Protein AF-G5J1I5-F1 (afdb_monomer)

pLDDT: mean 87.78, std 16.77, range [34.62, 98.75]

Radius of gyration: 28.79 Å; Cα contacts (8 Å, |Δi|>4): 171; chains: 1; bounding box: 69×33×107 Å

Sequence (209 aa):
MHLLSVNIDFSYDPIYALGVVTSFQRFMQGYSPESDKPSIFNALCQAVDGSSEKYHQEAEAILNEAKGLSIVDFKDKLTHVTDNQVGEGVLWGTFGAIAANPKFKYSRLLAIGLYTLLMEIDSDLLKDEEKRTETIKEVSEALKFSPEKLRKDLDLYRSNLDKMQQLLTV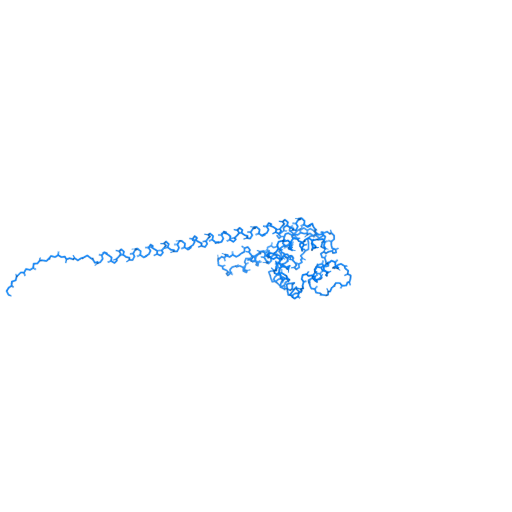IEDSLEADRKKRASTEGKTSAEVVEQTETPETQQSENNV

Foldseek 3Di:
DQVQLPDPQHDDALLLLLLLVVLLVLLCVPPPPPVCSLVVQQVVQVVSPHGSVVSVVSNVQLLVVLAPDALVVVLVLLLCLCPPPRDDGRNSVRSNVQQPRPSHDDDLSSLSSVVVSSCSNPVCLVVDVVVVLVSLQSNCVSSVHDSVVSVVSVVVSVVVSVVSVVVSVVVVVVVVVVVVVVVVVVVVVVVVVVVVVDDDDDDDDDDDD

Structure (mmCIF, N/CA/C/O backbone):
data_AF-G5J1I5-F1
#
_entry.id   AF-G5J1I5-F1
#
loop_
_atom_site.group_PDB
_atom_site.id
_atom_site.type_symbol
_atom_site.label_atom_id
_atom_site.label_alt_id
_atom_site.label_comp_id
_atom_site.label_asym_id
_atom_site.label_entity_id
_atom_site.label_seq_id
_atom_site.pdbx_PDB_ins_code
_atom_site.Cartn_x
_atom_site.Cartn_y
_atom_site.Cartn_z
_atom_site.occupancy
_atom_site.B_iso_or_equiv
_atom_site.auth_seq_id
_atom_site.auth_comp_id
_atom_site.auth_asym_id
_atom_site.auth_atom_id
_atom_site.pdbx_PDB_model_num
ATOM 1 N N . MET A 1 1 ? -10.918 -2.426 -5.818 1.00 93.69 1 MET A N 1
ATOM 2 C CA . MET A 1 1 ? -10.465 -3.795 -6.142 1.00 93.69 1 MET A CA 1
ATOM 3 C C . MET A 1 1 ? -11.153 -4.309 -7.404 1.00 93.69 1 MET A C 1
ATOM 5 O O . MET A 1 1 ? -10.452 -4.490 -8.383 1.00 93.69 1 MET A O 1
ATOM 9 N N . HIS A 1 2 ? -12.488 -4.396 -7.459 1.00 95.75 2 HIS A N 1
ATOM 10 C CA . HIS A 1 2 ? -13.223 -4.916 -8.631 1.00 95.75 2 HIS A CA 1
ATOM 11 C C . HIS A 1 2 ? -12.846 -4.289 -9.995 1.00 95.75 2 HIS A C 1
ATOM 13 O O . HIS A 1 2 ? -12.485 -4.994 -10.924 1.00 95.75 2 HIS A O 1
ATOM 19 N N . LEU A 1 3 ? -12.838 -2.954 -10.123 1.00 96.50 3 LEU A N 1
ATOM 20 C CA . LEU A 1 3 ? -12.472 -2.303 -11.398 1.00 96.50 3 LEU A CA 1
ATOM 21 C C . LEU A 1 3 ? -11.015 -2.549 -11.835 1.00 96.50 3 LEU A C 1
ATOM 23 O O . LEU A 1 3 ? -10.679 -2.315 -12.993 1.00 96.50 3 LEU A O 1
ATOM 27 N N . LEU A 1 4 ? -10.147 -2.970 -10.909 1.00 95.56 4 LEU A N 1
ATOM 28 C CA . LEU A 1 4 ? -8.791 -3.402 -11.237 1.00 95.56 4 LEU A CA 1
ATOM 29 C C . LEU A 1 4 ? -8.801 -4.859 -11.696 1.00 95.56 4 LEU A C 1
ATOM 31 O O . LEU A 1 4 ? -8.228 -5.135 -12.737 1.00 95.56 4 LEU A O 1
ATOM 35 N N . SER A 1 5 ? -9.501 -5.757 -10.990 1.00 92.75 5 SER A N 1
ATOM 36 C CA . SER A 1 5 ? -9.499 -7.193 -11.311 1.00 92.75 5 SER A CA 1
ATOM 37 C C . SER A 1 5 ? -10.038 -7.517 -12.707 1.00 92.75 5 SER A C 1
ATOM 39 O O . SER A 1 5 ? -9.624 -8.505 -13.298 1.00 92.75 5 SER A O 1
ATOM 41 N N . VAL A 1 6 ? -10.917 -6.676 -13.257 1.00 94.69 6 VAL A N 1
ATOM 42 C CA . VAL A 1 6 ? -11.465 -6.840 -14.618 1.00 94.69 6 VAL A CA 1
ATOM 43 C C . VAL A 1 6 ? -10.679 -6.079 -15.695 1.00 94.69 6 VAL A C 1
ATOM 45 O O . VAL A 1 6 ? -11.043 -6.116 -16.870 1.00 94.69 6 VAL A O 1
ATOM 48 N N . ASN A 1 7 ? -9.628 -5.341 -15.326 1.00 96.69 7 ASN A N 1
ATOM 49 C CA . ASN A 1 7 ? -8.804 -4.606 -16.280 1.00 96.69 7 ASN A CA 1
ATOM 50 C C . ASN A 1 7 ? -7.754 -5.536 -16.904 1.00 96.69 7 ASN A C 1
ATOM 52 O O . ASN A 1 7 ? -6.973 -6.145 -16.185 1.00 96.69 7 ASN A O 1
ATOM 56 N N . ILE A 1 8 ? -7.693 -5.594 -18.237 1.00 95.94 8 ILE A N 1
ATOM 57 C CA . ILE A 1 8 ? -6.794 -6.508 -18.965 1.00 95.94 8 ILE A CA 1
ATOM 58 C C . ILE A 1 8 ? -5.301 -6.284 -18.682 1.00 95.94 8 ILE A C 1
ATOM 60 O O . ILE A 1 8 ? -4.512 -7.217 -18.782 1.00 95.94 8 ILE A O 1
ATOM 64 N N . ASP A 1 9 ? -4.918 -5.059 -18.325 1.00 96.00 9 ASP A N 1
ATOM 65 C CA . ASP A 1 9 ? -3.530 -4.693 -18.050 1.00 96.00 9 ASP A CA 1
ATOM 66 C C . ASP A 1 9 ? -3.179 -4.805 -16.552 1.00 96.00 9 ASP A C 1
ATOM 68 O O . ASP A 1 9 ? -2.042 -4.541 -16.145 1.00 96.00 9 ASP A O 1
ATOM 72 N N . PHE A 1 10 ? -4.155 -5.147 -15.702 1.00 96.31 10 PHE A N 1
ATOM 73 C CA . PHE A 1 10 ? -3.934 -5.348 -14.276 1.00 96.31 10 PHE A CA 1
ATOM 74 C C . PHE A 1 10 ? -3.400 -6.744 -13.992 1.00 96.31 10 PHE A C 1
ATOM 76 O O . PHE A 1 10 ? -3.974 -7.750 -14.397 1.00 96.31 10 PHE A O 1
ATOM 83 N N . SER A 1 11 ? -2.320 -6.778 -13.218 1.00 92.69 11 SER A N 1
ATOM 84 C CA . SER A 1 11 ? -1.809 -7.983 -12.589 1.00 92.69 11 SER A CA 1
ATOM 85 C C . SER A 1 11 ? -1.773 -7.757 -11.090 1.00 92.69 11 SER A C 1
ATOM 87 O O . SER A 1 11 ? -1.384 -6.689 -10.625 1.00 92.69 11 SER A O 1
ATOM 89 N N . TYR A 1 12 ? -2.176 -8.776 -10.346 1.00 96.00 12 TYR A N 1
ATOM 90 C CA . TYR A 1 12 ? -1.953 -8.826 -8.912 1.00 96.00 12 TYR A CA 1
ATOM 91 C C . TYR A 1 12 ? -0.451 -8.969 -8.622 1.00 96.00 12 TYR A C 1
ATOM 93 O O . TYR A 1 12 ? 0.243 -9.693 -9.341 1.00 96.00 12 TYR A O 1
ATOM 101 N N . ASP A 1 13 ? 0.025 -8.307 -7.568 1.00 96.38 13 ASP A N 1
ATOM 102 C CA . ASP A 1 13 ? 1.407 -8.373 -7.092 1.00 96.38 13 ASP A CA 1
ATOM 103 C C . ASP A 1 13 ? 1.497 -8.121 -5.562 1.00 96.38 13 ASP A C 1
ATOM 105 O O . ASP A 1 13 ? 0.562 -7.555 -4.976 1.00 96.38 13 ASP A O 1
ATOM 109 N N . PRO A 1 14 ? 2.604 -8.511 -4.899 1.00 97.50 14 PRO A N 1
ATOM 110 C CA . PRO A 1 14 ? 2.786 -8.321 -3.456 1.00 97.50 14 PRO A CA 1
ATOM 111 C C . PRO A 1 14 ? 2.768 -6.861 -2.968 1.00 97.50 14 PRO A C 1
ATOM 113 O O . PRO A 1 14 ? 2.319 -6.598 -1.850 1.00 97.50 14 PRO A O 1
ATOM 116 N N . ILE A 1 15 ? 3.200 -5.885 -3.780 1.00 98.00 15 ILE A N 1
ATOM 117 C CA . ILE A 1 15 ? 3.131 -4.455 -3.416 1.00 98.00 15 ILE A CA 1
ATOM 118 C C . ILE A 1 15 ? 1.662 -4.014 -3.388 1.00 98.00 15 ILE A C 1
ATOM 120 O O . ILE A 1 15 ? 1.225 -3.315 -2.470 1.00 98.00 15 ILE A O 1
ATOM 124 N N . TYR A 1 16 ? 0.865 -4.446 -4.366 1.00 98.31 16 TYR A N 1
ATOM 125 C CA . TYR A 1 16 ? -0.578 -4.237 -4.374 1.00 98.31 16 TYR A CA 1
ATOM 126 C C . TYR A 1 16 ? -1.248 -4.893 -3.160 1.00 98.31 16 TYR A C 1
ATOM 128 O O . TYR A 1 16 ? -2.103 -4.264 -2.524 1.00 98.31 16 TYR A O 1
ATOM 136 N N . ALA A 1 17 ? -0.851 -6.121 -2.812 1.00 98.38 17 ALA A N 1
ATOM 137 C CA . ALA A 1 17 ? -1.360 -6.829 -1.641 1.00 98.38 17 ALA A CA 1
ATOM 138 C C . ALA A 1 17 ? -1.081 -6.055 -0.344 1.00 98.38 17 ALA A C 1
ATOM 140 O O . ALA A 1 17 ? -2.016 -5.792 0.421 1.00 98.38 17 ALA A O 1
ATOM 141 N N . LEU A 1 18 ? 0.164 -5.601 -0.158 1.00 98.75 18 LEU A N 1
ATOM 142 C CA . LEU A 1 18 ? 0.566 -4.727 0.944 1.00 98.75 18 LEU A CA 1
ATOM 143 C C . LEU A 1 18 ? -0.311 -3.475 1.003 1.00 98.75 18 LEU A C 1
ATOM 145 O O . LEU A 1 18 ? -0.878 -3.156 2.045 1.00 98.75 18 LEU A O 1
ATOM 149 N N . GLY A 1 19 ? -0.516 -2.817 -0.136 1.00 98.56 19 GLY A N 1
ATOM 150 C CA . GLY A 1 19 ? -1.372 -1.642 -0.231 1.00 98.56 19 GLY A CA 1
ATOM 151 C C . GLY A 1 19 ? -2.823 -1.875 0.188 1.00 98.56 19 GLY A C 1
ATOM 152 O O . GLY A 1 19 ? -3.415 -1.027 0.863 1.00 98.56 19 GLY A O 1
ATOM 153 N N . VAL A 1 20 ? -3.405 -3.020 -0.175 1.00 98.56 20 VAL A N 1
ATOM 154 C CA . VAL A 1 20 ? -4.761 -3.415 0.242 1.00 98.56 20 VAL A CA 1
ATOM 155 C C . VAL A 1 20 ? -4.828 -3.673 1.742 1.00 98.56 20 VAL A C 1
ATOM 157 O O . VAL A 1 20 ? -5.701 -3.107 2.406 1.00 98.56 20 VAL A O 1
ATOM 160 N N . VAL A 1 21 ? -3.898 -4.467 2.280 1.00 98.62 21 VAL A N 1
ATOM 161 C CA . VAL A 1 21 ? -3.827 -4.781 3.714 1.00 98.62 21 VAL A CA 1
ATOM 162 C C . VAL A 1 21 ? -3.665 -3.501 4.529 1.00 98.62 21 VAL A C 1
ATOM 164 O O . VAL A 1 21 ? -4.441 -3.258 5.455 1.00 98.62 21 VAL A O 1
ATOM 167 N N . THR A 1 22 ? -2.717 -2.638 4.156 1.00 98.50 22 THR A N 1
ATOM 168 C CA . THR A 1 22 ? -2.472 -1.388 4.880 1.00 98.50 22 THR A CA 1
ATOM 169 C C . THR A 1 22 ? -3.655 -0.438 4.791 1.00 98.50 22 THR A C 1
ATOM 171 O O . THR A 1 22 ? -4.048 0.131 5.809 1.00 98.50 22 THR A O 1
ATOM 174 N N . SER A 1 23 ? -4.263 -0.286 3.609 1.00 98.25 23 SER A N 1
ATOM 175 C CA . SER A 1 23 ? -5.459 0.550 3.463 1.00 98.25 23 SER A CA 1
ATOM 176 C C . SER A 1 23 ? -6.561 0.072 4.404 1.00 98.25 23 SER A C 1
ATOM 178 O O . SER A 1 23 ? -7.097 0.865 5.174 1.00 98.25 23 SER A O 1
ATOM 180 N N . PHE A 1 24 ? -6.865 -1.227 4.395 1.00 98.38 24 PHE A N 1
ATOM 181 C CA . PHE A 1 24 ? -7.893 -1.784 5.266 1.00 98.38 24 PHE A CA 1
ATOM 182 C C . PHE A 1 24 ? -7.574 -1.541 6.744 1.00 98.38 24 PHE A C 1
ATOM 184 O O . PHE A 1 24 ? -8.393 -0.971 7.458 1.00 98.38 24 PHE A O 1
ATOM 191 N N . GLN A 1 25 ? -6.368 -1.891 7.194 1.00 97.12 25 GLN A N 1
ATOM 192 C CA . GLN A 1 25 ? -5.963 -1.724 8.592 1.00 97.12 25 GLN A CA 1
ATOM 193 C C . GLN A 1 25 ? -6.060 -0.272 9.066 1.00 97.12 25 GLN A C 1
ATOM 195 O O . GLN A 1 25 ? -6.533 -0.026 10.174 1.00 97.12 25 GLN A O 1
ATOM 200 N N . ARG A 1 26 ? -5.630 0.688 8.238 1.00 96.88 26 ARG A N 1
ATOM 201 C CA . ARG A 1 26 ? -5.638 2.116 8.586 1.00 96.88 26 ARG A CA 1
ATOM 202 C C . ARG A 1 26 ? -7.048 2.700 8.592 1.00 96.88 26 ARG A C 1
ATOM 204 O O . ARG A 1 26 ? -7.401 3.394 9.536 1.00 96.88 26 ARG A O 1
ATOM 211 N N . PHE A 1 27 ? -7.868 2.389 7.590 1.00 96.00 27 PHE A N 1
ATOM 212 C CA . PHE A 1 27 ? -9.241 2.903 7.518 1.00 96.00 27 PHE A CA 1
ATOM 213 C C . PHE A 1 27 ? -10.208 2.206 8.485 1.00 96.00 27 PHE A C 1
ATOM 215 O O . PHE A 1 27 ? -11.243 2.778 8.811 1.00 96.00 27 PHE A O 1
ATOM 222 N N . MET A 1 28 ? -9.868 1.011 8.972 1.00 95.81 28 MET A N 1
ATOM 223 C CA . MET A 1 28 ? -10.647 0.288 9.983 1.00 95.81 28 MET A CA 1
ATOM 224 C C . MET A 1 28 ? -10.209 0.610 11.419 1.00 95.81 28 MET A C 1
ATOM 226 O O . MET A 1 28 ? -10.683 -0.031 12.357 1.00 95.81 28 MET A O 1
ATOM 230 N N . GLN A 1 29 ? -9.304 1.570 11.636 1.00 93.56 29 GLN A N 1
ATOM 231 C CA . GLN A 1 29 ? -9.000 2.044 12.989 1.00 93.56 29 GLN A CA 1
ATOM 232 C C . GLN A 1 29 ? -10.272 2.605 13.643 1.00 93.56 29 GLN A C 1
ATOM 234 O O . GLN A 1 29 ? -11.037 3.325 13.009 1.00 93.56 29 GLN A O 1
ATOM 239 N N . GLY A 1 30 ? -10.528 2.219 14.895 1.00 91.31 30 GLY A N 1
ATOM 240 C CA . GLY A 1 30 ? -11.732 2.616 15.631 1.00 91.31 30 GLY A CA 1
ATOM 241 C C . GLY A 1 30 ? -13.018 1.858 15.276 1.00 91.31 30 GLY A C 1
ATOM 242 O O . GLY A 1 30 ? -14.059 2.140 15.866 1.00 91.31 30 GLY A O 1
ATOM 243 N N . TYR A 1 31 ? -12.981 0.886 14.356 1.00 94.75 31 TYR A N 1
ATOM 244 C CA . TYR A 1 31 ? -14.129 0.006 14.119 1.00 94.75 31 TYR A CA 1
ATOM 245 C C . TYR A 1 31 ? -14.409 -0.880 15.344 1.00 94.75 31 TYR A C 1
ATOM 247 O O . TYR A 1 31 ? -13.501 -1.527 15.864 1.00 94.75 31 TYR A O 1
ATOM 255 N N . SER A 1 32 ? -15.675 -0.955 15.763 1.00 92.31 32 SER A N 1
ATOM 256 C CA . SER A 1 32 ? -16.125 -1.755 16.904 1.00 92.31 32 SER A CA 1
ATOM 257 C C . SER A 1 32 ? -17.361 -2.592 16.534 1.00 92.31 32 SER A C 1
ATOM 259 O O . SER A 1 32 ? -18.301 -2.024 15.972 1.00 92.31 32 SER A O 1
ATOM 261 N N . PRO A 1 33 ? -17.390 -3.901 16.858 1.00 95.31 33 PRO A N 1
ATOM 262 C CA . PRO A 1 33 ? -16.369 -4.637 17.609 1.00 95.31 33 PRO A CA 1
ATOM 263 C C . PRO A 1 33 ? -15.147 -5.023 16.751 1.00 95.31 33 PRO A C 1
ATOM 265 O O . PRO A 1 33 ? -15.262 -5.408 15.593 1.00 95.31 33 PRO A O 1
ATOM 268 N N . GLU A 1 34 ? -13.949 -4.971 17.342 1.00 95.06 34 GLU A N 1
ATOM 269 C CA . GLU A 1 34 ? -12.678 -5.322 16.674 1.00 95.06 34 GLU A CA 1
ATOM 270 C C . GLU A 1 34 ? -12.659 -6.758 16.114 1.00 95.06 34 GLU A C 1
ATOM 272 O O . GLU A 1 34 ? -11.991 -7.031 15.115 1.00 95.06 34 GLU A O 1
ATOM 277 N N . SER A 1 35 ? -13.427 -7.667 16.726 1.00 97.38 35 SER A N 1
ATOM 278 C CA . SER A 1 35 ? -13.535 -9.079 16.340 1.00 97.38 35 SER A CA 1
ATOM 279 C C . SER A 1 35 ? -14.014 -9.300 14.911 1.00 97.38 35 SER A C 1
ATOM 281 O O . SER A 1 35 ? -13.711 -10.343 14.335 1.00 97.38 35 SER A O 1
ATOM 283 N N . ASP A 1 36 ? -14.741 -8.342 14.332 1.00 98.00 36 ASP A N 1
ATOM 284 C CA . ASP A 1 36 ? -15.341 -8.518 13.009 1.00 98.00 36 ASP A CA 1
ATOM 285 C C . ASP A 1 36 ? -14.388 -8.070 11.892 1.00 98.00 36 ASP A C 1
ATOM 287 O O . ASP A 1 36 ? -14.591 -8.402 10.726 1.00 98.00 36 ASP A O 1
ATOM 291 N N . LYS A 1 37 ? -13.295 -7.361 12.210 1.00 97.94 37 LYS A N 1
ATOM 292 C CA . LYS A 1 37 ? -12.339 -6.894 11.191 1.00 97.94 37 LYS A CA 1
ATOM 293 C C . LYS A 1 37 ? -11.792 -8.026 10.309 1.00 97.94 37 LYS A C 1
ATOM 295 O O . LYS A 1 37 ? -11.779 -7.834 9.091 1.00 97.94 37 LYS A O 1
ATOM 300 N N . PRO A 1 38 ? -11.373 -9.194 10.845 1.00 97.75 38 PRO A N 1
ATOM 301 C CA . PRO A 1 38 ? -10.879 -10.286 10.010 1.00 97.75 38 PRO A CA 1
ATOM 302 C C . PRO A 1 38 ? -11.952 -10.852 9.074 1.00 97.75 38 PRO A C 1
ATOM 304 O O . PRO A 1 38 ? -11.666 -11.113 7.907 1.00 97.75 38 PRO A O 1
ATOM 307 N N . SER A 1 39 ? -13.198 -11.004 9.542 1.00 98.12 39 SER A N 1
ATOM 308 C CA . SER A 1 39 ? -14.285 -11.537 8.710 1.00 98.12 39 SER A CA 1
ATOM 309 C C . SER A 1 39 ? -14.692 -10.551 7.611 1.00 98.12 39 SER A C 1
ATOM 311 O O . SER A 1 39 ? -14.913 -10.971 6.474 1.00 98.12 39 SER A O 1
ATOM 313 N N . ILE A 1 40 ? -14.696 -9.247 7.908 1.00 98.56 40 ILE A N 1
ATOM 314 C CA . ILE A 1 40 ? -14.925 -8.183 6.921 1.00 98.56 40 ILE A CA 1
ATOM 315 C C . ILE A 1 40 ? -13.819 -8.186 5.862 1.00 98.56 40 ILE A C 1
ATOM 317 O O . ILE A 1 40 ? -14.123 -8.138 4.669 1.00 98.56 40 ILE A O 1
ATOM 321 N N . PHE A 1 41 ? -12.547 -8.262 6.270 1.00 98.50 41 PHE A N 1
ATOM 322 C CA . PHE A 1 41 ? -11.434 -8.307 5.321 1.00 98.50 41 PHE A CA 1
ATOM 323 C C . PHE A 1 41 ? -11.506 -9.552 4.432 1.00 98.50 41 PHE A C 1
ATOM 325 O O . PHE A 1 41 ? -11.368 -9.453 3.214 1.00 98.50 41 PHE A O 1
ATOM 332 N N . ASN A 1 42 ? -11.808 -10.711 5.022 1.00 98.38 42 ASN A N 1
ATOM 333 C CA . ASN A 1 42 ? -11.989 -11.947 4.274 1.00 98.38 42 ASN A CA 1
ATOM 334 C C . ASN A 1 42 ? -13.129 -11.846 3.251 1.00 98.38 42 ASN A C 1
ATOM 336 O O . ASN A 1 42 ? -12.918 -12.146 2.077 1.00 98.38 42 ASN A O 1
ATOM 340 N N . ALA A 1 43 ? -14.302 -11.352 3.654 1.00 98.31 43 ALA A N 1
ATOM 341 C CA . ALA A 1 43 ? -15.425 -11.153 2.740 1.00 98.31 43 ALA A CA 1
ATOM 342 C C . ALA A 1 43 ? -15.084 -10.168 1.606 1.00 98.31 43 ALA A C 1
ATOM 344 O O . ALA A 1 43 ? -15.443 -10.405 0.452 1.00 98.31 43 ALA A O 1
ATOM 345 N N . LEU A 1 44 ? -14.347 -9.092 1.910 1.00 98.00 44 LEU A N 1
ATOM 346 C CA . LEU A 1 44 ? -13.882 -8.117 0.920 1.00 98.00 44 LEU A CA 1
ATOM 347 C C . LEU A 1 44 ? -12.956 -8.756 -0.126 1.00 98.00 44 LEU A C 1
ATOM 349 O O . LEU A 1 44 ? -13.128 -8.504 -1.319 1.00 98.00 44 LEU A O 1
ATOM 353 N N . CYS A 1 45 ? -11.990 -9.571 0.308 1.00 97.56 45 CYS A N 1
ATOM 354 C CA . CYS A 1 45 ? -11.089 -10.295 -0.589 1.00 97.56 45 CYS A CA 1
ATOM 355 C C . CYS A 1 45 ? -11.852 -11.310 -1.450 1.00 97.56 45 CYS A C 1
ATOM 357 O O . CYS A 1 45 ? -11.676 -11.320 -2.668 1.00 97.56 45 CYS A O 1
ATOM 359 N N . GLN A 1 46 ? -12.732 -12.111 -0.843 1.00 97.38 46 GLN A N 1
ATOM 360 C CA . GLN A 1 46 ? -13.509 -13.137 -1.546 1.00 97.38 46 GLN A CA 1
ATOM 361 C C . GLN A 1 46 ? -14.462 -12.543 -2.590 1.00 97.38 46 GLN A C 1
ATOM 363 O O . GLN A 1 46 ? -14.625 -13.114 -3.663 1.00 97.38 46 GLN A O 1
ATOM 368 N N . ALA A 1 47 ? -15.037 -11.364 -2.331 1.00 97.00 47 ALA A N 1
ATOM 369 C CA . ALA A 1 47 ? -15.928 -10.677 -3.271 1.00 97.00 47 ALA A CA 1
ATOM 370 C C . ALA A 1 47 ? -15.252 -10.255 -4.593 1.00 97.00 47 ALA A C 1
ATOM 372 O O . ALA A 1 47 ? -15.933 -9.835 -5.529 1.00 97.00 47 ALA A O 1
ATOM 373 N N . VAL A 1 48 ? -13.921 -10.325 -4.669 1.00 95.00 48 VAL A N 1
ATOM 374 C CA . VAL A 1 48 ? -13.129 -10.053 -5.878 1.00 95.00 48 VAL A CA 1
ATOM 375 C C . VAL A 1 48 ? -12.219 -11.230 -6.239 1.00 95.00 48 VAL A C 1
ATOM 377 O O . VAL A 1 48 ? -11.149 -11.021 -6.810 1.00 95.00 48 VAL A O 1
ATOM 380 N N . ASP A 1 49 ? -12.637 -12.446 -5.875 1.00 93.62 49 ASP A N 1
ATOM 381 C CA . ASP A 1 49 ? -11.940 -13.713 -6.136 1.00 93.62 49 ASP A CA 1
ATOM 382 C C . ASP A 1 49 ? -10.519 -13.788 -5.534 1.00 93.62 49 ASP A C 1
ATOM 384 O O . ASP A 1 49 ? -9.635 -14.483 -6.036 1.00 93.62 49 ASP A O 1
ATOM 388 N N . GLY A 1 50 ? -10.277 -13.058 -4.440 1.00 93.81 50 GLY A N 1
ATOM 389 C CA . GLY A 1 50 ? -9.039 -13.089 -3.658 1.00 93.81 50 GLY A CA 1
ATOM 390 C C . GLY A 1 50 ? -9.152 -13.900 -2.359 1.00 93.81 50 GLY A C 1
ATOM 391 O O . GLY A 1 50 ? -10.243 -14.222 -1.898 1.00 93.81 50 GLY A O 1
ATOM 392 N N . SER A 1 51 ? -8.009 -14.177 -1.720 1.00 96.31 51 SER A N 1
ATOM 393 C CA . SER A 1 51 ? -7.918 -14.828 -0.398 1.00 96.31 51 SER A CA 1
ATOM 394 C C . SER A 1 51 ? -7.268 -13.886 0.611 1.00 96.31 51 SER A C 1
ATOM 396 O O . SER A 1 51 ? -6.183 -13.371 0.351 1.00 96.31 51 SER A O 1
ATOM 398 N N . SER A 1 52 ? -7.896 -13.680 1.769 1.00 97.06 52 SER A N 1
ATOM 399 C CA . SER A 1 52 ? -7.327 -12.840 2.832 1.00 97.06 52 SER A CA 1
ATOM 400 C C . SER A 1 52 ? -5.945 -13.328 3.276 1.00 97.06 52 SER A C 1
ATOM 402 O O . SER A 1 52 ? -5.043 -12.510 3.472 1.00 97.06 52 SER A O 1
ATOM 404 N N . GLU A 1 53 ? -5.757 -14.644 3.362 1.00 97.81 53 GLU A N 1
ATOM 405 C CA . GLU A 1 53 ? -4.501 -15.282 3.747 1.00 97.81 53 GLU A CA 1
ATOM 406 C C . GLU A 1 53 ? -3.385 -14.920 2.770 1.00 97.81 53 GLU A C 1
ATOM 408 O O . GLU A 1 53 ? -2.321 -14.480 3.200 1.00 97.81 53 GLU A O 1
ATOM 413 N N . LYS A 1 54 ? -3.646 -15.024 1.460 1.00 97.56 54 LYS A N 1
ATOM 414 C CA . LYS A 1 54 ? -2.670 -14.671 0.422 1.00 97.56 54 LYS A CA 1
ATOM 415 C C . LYS A 1 54 ? -2.245 -13.205 0.526 1.00 97.56 54 LYS A C 1
ATOM 417 O O . LYS A 1 54 ? -1.056 -12.906 0.495 1.00 97.56 54 LYS A O 1
ATOM 422 N N . TYR A 1 55 ? -3.209 -12.292 0.687 1.00 98.25 55 TYR A N 1
ATOM 423 C CA . TYR A 1 55 ? -2.911 -10.863 0.818 1.00 98.25 55 TYR A CA 1
ATOM 424 C C . TYR A 1 55 ? -2.022 -10.573 2.032 1.00 98.25 55 TYR A C 1
ATOM 426 O O . TYR A 1 55 ? -1.074 -9.801 1.911 1.00 98.25 55 TYR A O 1
ATOM 434 N N . HIS A 1 56 ? -2.302 -11.191 3.182 1.00 98.38 56 HIS A N 1
ATOM 435 C CA . HIS A 1 56 ? -1.483 -11.015 4.381 1.00 98.38 56 HIS A CA 1
ATOM 436 C C . HIS A 1 56 ? -0.094 -11.641 4.247 1.00 98.38 56 HIS A C 1
ATOM 438 O O . HIS A 1 56 ? 0.887 -10.980 4.576 1.00 98.38 56 HIS A O 1
ATOM 444 N N . GLN A 1 57 ? 0.000 -12.869 3.731 1.00 98.06 57 GLN A N 1
ATOM 445 C CA . GLN A 1 57 ? 1.274 -13.573 3.563 1.00 98.06 57 GLN A CA 1
ATOM 446 C C . GLN A 1 57 ? 2.222 -12.824 2.626 1.00 98.06 57 GLN A C 1
ATOM 448 O O . GLN A 1 57 ? 3.393 -12.647 2.949 1.00 98.06 57 GLN A O 1
ATOM 453 N N . GLU A 1 58 ? 1.726 -12.345 1.484 1.00 97.31 58 GLU A N 1
ATOM 454 C CA . GLU A 1 58 ? 2.565 -11.619 0.527 1.00 97.31 58 GLU A CA 1
ATOM 455 C C . GLU A 1 58 ? 2.944 -10.219 1.021 1.00 97.31 58 GLU A C 1
ATOM 457 O O . GLU A 1 58 ? 4.082 -9.789 0.825 1.00 97.31 58 GLU A O 1
ATOM 462 N N . ALA A 1 59 ? 2.029 -9.532 1.715 1.00 98.06 59 ALA A N 1
ATOM 463 C CA . ALA A 1 59 ? 2.332 -8.263 2.369 1.00 98.06 59 ALA A CA 1
ATOM 464 C C . ALA A 1 59 ? 3.418 -8.424 3.446 1.00 98.06 59 ALA A C 1
ATOM 466 O O . ALA A 1 59 ? 4.320 -7.596 3.547 1.00 98.06 59 ALA A O 1
ATOM 467 N N . GLU A 1 60 ? 3.358 -9.492 4.241 1.00 97.31 60 GLU A N 1
ATOM 468 C CA . GLU A 1 60 ? 4.369 -9.779 5.258 1.00 97.31 60 GLU A CA 1
ATOM 469 C C . GLU A 1 60 ? 5.710 -10.187 4.633 1.00 97.31 60 GLU A C 1
ATOM 471 O O . GLU A 1 60 ? 6.758 -9.710 5.069 1.00 97.31 60 GLU A O 1
ATOM 476 N N . ALA A 1 61 ? 5.694 -11.017 3.586 1.00 96.00 61 ALA A N 1
ATOM 477 C CA . ALA A 1 61 ? 6.902 -11.452 2.890 1.00 96.00 61 ALA A CA 1
ATOM 478 C C . ALA A 1 61 ? 7.699 -10.264 2.331 1.00 96.00 61 ALA A C 1
ATOM 480 O O . ALA A 1 61 ? 8.904 -10.166 2.569 1.00 96.00 61 ALA A O 1
ATOM 481 N N . ILE A 1 62 ? 7.026 -9.327 1.654 1.00 96.31 62 ILE A N 1
ATOM 482 C CA . ILE A 1 62 ? 7.703 -8.175 1.051 1.00 96.31 62 ILE A CA 1
ATOM 483 C C . ILE A 1 62 ? 8.226 -7.185 2.101 1.00 96.31 62 ILE A C 1
ATOM 485 O O . ILE A 1 62 ? 9.311 -6.630 1.931 1.00 96.31 62 ILE A O 1
ATOM 489 N N . LEU A 1 63 ? 7.508 -7.006 3.218 1.00 96.44 63 LEU A N 1
ATOM 490 C CA . LEU A 1 63 ? 7.993 -6.206 4.346 1.00 96.44 63 LEU A CA 1
ATOM 491 C C . LEU A 1 63 ? 9.207 -6.860 5.011 1.00 96.44 63 LEU A C 1
ATOM 493 O O . LEU A 1 63 ? 10.168 -6.174 5.340 1.00 96.44 63 LEU A O 1
ATOM 497 N N . ASN A 1 64 ? 9.198 -8.184 5.180 1.00 95.19 64 ASN A N 1
ATOM 498 C CA . ASN A 1 64 ? 10.320 -8.907 5.773 1.00 95.19 64 ASN A CA 1
ATOM 499 C C . ASN A 1 64 ? 11.589 -8.830 4.916 1.00 95.19 64 ASN A C 1
ATOM 501 O O . ASN A 1 64 ? 12.671 -8.689 5.477 1.00 95.19 64 ASN A O 1
ATOM 505 N N . GLU A 1 65 ? 11.473 -8.867 3.587 1.00 93.75 65 GLU A N 1
ATOM 506 C CA . GLU A 1 65 ? 12.619 -8.653 2.690 1.00 93.75 65 GLU A CA 1
ATOM 507 C C . GLU A 1 65 ? 13.120 -7.202 2.686 1.00 93.75 65 GLU A C 1
ATOM 509 O O . GLU A 1 65 ? 14.294 -6.953 2.415 1.00 93.75 65 GLU A O 1
ATOM 514 N N . ALA A 1 66 ? 12.252 -6.241 3.002 1.00 92.94 66 ALA A N 1
ATOM 515 C CA . ALA A 1 66 ? 12.630 -4.837 3.103 1.00 92.94 66 ALA A CA 1
ATOM 516 C C . ALA A 1 66 ? 13.332 -4.485 4.424 1.00 92.94 66 ALA A C 1
ATOM 518 O O . ALA A 1 66 ? 14.043 -3.478 4.496 1.00 92.94 66 ALA A O 1
ATOM 519 N N . LYS A 1 67 ? 13.168 -5.309 5.467 1.00 89.88 67 LYS A N 1
ATOM 520 C CA . LYS A 1 67 ? 13.792 -5.079 6.775 1.00 89.88 67 LYS A CA 1
ATOM 521 C C . LYS A 1 67 ? 15.312 -5.070 6.667 1.00 89.88 67 LYS A C 1
ATOM 523 O O . LYS A 1 67 ? 15.932 -6.010 6.180 1.00 89.88 67 LYS A O 1
ATOM 528 N N . GLY A 1 68 ? 15.916 -4.014 7.204 1.00 86.25 68 GLY A N 1
ATOM 529 C CA . GLY A 1 68 ? 17.369 -3.851 7.237 1.00 86.25 68 GLY A CA 1
ATOM 530 C C . GLY A 1 68 ? 17.979 -3.319 5.939 1.00 86.25 68 GLY A C 1
ATOM 531 O O . GLY A 1 68 ? 19.195 -3.141 5.893 1.00 86.25 68 GLY A O 1
ATOM 532 N N . LEU A 1 69 ? 17.174 -3.026 4.911 1.00 93.06 69 LEU A N 1
ATOM 533 C CA . LEU A 1 69 ? 17.638 -2.234 3.775 1.00 93.06 69 LEU A CA 1
ATOM 534 C C . LEU A 1 69 ? 17.848 -0.780 4.205 1.00 93.06 69 LEU A C 1
ATOM 536 O O . LEU A 1 69 ? 17.092 -0.245 5.014 1.00 93.06 69 LEU A O 1
ATOM 540 N N . SER A 1 70 ? 18.850 -0.120 3.626 1.00 94.94 70 SER A N 1
ATOM 541 C CA . SER A 1 70 ? 18.928 1.337 3.676 1.00 94.94 70 SER A CA 1
ATOM 542 C C . SER A 1 70 ? 18.134 1.933 2.514 1.00 94.94 70 SER A C 1
ATOM 544 O O . SER A 1 70 ? 18.050 1.340 1.435 1.00 94.94 70 SER A O 1
ATOM 546 N N . ILE A 1 71 ? 17.575 3.132 2.698 1.00 94.38 71 ILE A N 1
ATOM 547 C CA . ILE A 1 71 ? 16.855 3.810 1.612 1.00 94.38 71 ILE A CA 1
ATOM 548 C C . ILE A 1 71 ? 17.766 4.108 0.415 1.00 94.38 71 ILE A C 1
ATOM 550 O O . ILE A 1 71 ? 17.312 4.100 -0.723 1.00 94.38 71 ILE A O 1
ATOM 554 N N . VAL A 1 72 ? 19.058 4.341 0.658 1.00 93.44 72 VAL A N 1
ATOM 555 C CA . VAL A 1 72 ? 20.043 4.613 -0.396 1.00 93.44 72 VAL A CA 1
ATOM 556 C C . VAL A 1 72 ? 20.269 3.361 -1.240 1.00 93.44 72 VAL A C 1
ATOM 558 O O . VAL A 1 72 ? 20.089 3.420 -2.454 1.00 93.44 72 VAL A O 1
ATOM 561 N N . ASP A 1 73 ? 20.559 2.223 -0.602 1.00 92.19 73 ASP A N 1
ATOM 562 C CA . ASP A 1 73 ? 20.765 0.946 -1.301 1.00 92.19 73 ASP A CA 1
ATOM 563 C C . ASP A 1 73 ? 19.490 0.478 -2.007 1.00 92.19 73 ASP A C 1
ATOM 565 O O . ASP A 1 73 ? 19.545 -0.126 -3.077 1.00 92.19 73 ASP A O 1
ATOM 569 N N . PHE A 1 74 ? 18.326 0.752 -1.410 1.00 94.19 74 PHE A N 1
ATOM 570 C CA . PHE A 1 74 ? 17.042 0.445 -2.022 1.00 94.19 74 PHE A CA 1
ATOM 571 C C . PHE A 1 74 ? 16.861 1.197 -3.344 1.00 94.19 74 PHE A C 1
ATOM 573 O O . PHE A 1 74 ? 16.538 0.574 -4.355 1.00 94.19 74 PHE A O 1
ATOM 580 N N . LYS A 1 75 ? 17.085 2.518 -3.347 1.00 93.62 75 LYS A N 1
ATOM 581 C CA . LYS A 1 75 ? 16.947 3.349 -4.553 1.00 93.62 75 LYS A CA 1
ATOM 582 C C . LYS A 1 75 ? 17.950 2.935 -5.631 1.00 93.62 75 LYS A C 1
ATOM 584 O O . LYS A 1 75 ? 17.547 2.788 -6.779 1.00 93.62 75 LYS A O 1
ATOM 589 N N . ASP A 1 76 ? 19.200 2.675 -5.250 1.00 92.12 76 ASP A N 1
ATOM 590 C CA . ASP A 1 76 ? 20.252 2.214 -6.166 1.00 92.12 76 ASP A CA 1
ATOM 591 C C . ASP A 1 76 ? 19.914 0.859 -6.814 1.00 92.12 76 ASP A C 1
ATOM 593 O O . ASP A 1 76 ? 19.969 0.695 -8.029 1.00 92.12 76 ASP A O 1
ATOM 597 N N . LYS A 1 77 ? 19.440 -0.120 -6.037 1.00 92.00 77 LYS A N 1
ATOM 598 C CA . LYS A 1 77 ? 18.992 -1.397 -6.616 1.00 92.00 77 LYS A CA 1
ATOM 599 C C . LYS A 1 77 ? 17.753 -1.246 -7.494 1.00 92.00 77 LYS A C 1
ATOM 601 O O . LYS A 1 77 ? 17.611 -1.965 -8.482 1.00 92.00 77 LYS A O 1
ATOM 606 N N . LEU A 1 78 ? 16.852 -0.329 -7.143 1.00 92.50 78 LEU A N 1
ATOM 607 C CA . LEU A 1 78 ? 15.622 -0.097 -7.892 1.00 92.50 78 LEU A CA 1
ATOM 608 C C . LEU A 1 78 ? 15.886 0.529 -9.271 1.00 92.50 78 LEU A C 1
ATOM 610 O O . LEU A 1 78 ? 15.214 0.167 -10.235 1.00 92.50 78 LEU A O 1
ATOM 614 N N . THR A 1 79 ? 16.860 1.433 -9.404 1.00 90.38 79 THR A N 1
ATOM 615 C CA . THR A 1 79 ? 17.227 2.009 -10.714 1.00 90.38 79 THR A CA 1
ATOM 616 C C . THR A 1 79 ? 17.792 0.956 -11.664 1.00 90.38 79 THR A C 1
ATOM 618 O O . THR A 1 79 ? 17.581 1.046 -12.872 1.00 90.38 79 THR A O 1
ATOM 621 N N . HIS A 1 80 ? 18.437 -0.070 -11.113 1.00 88.81 80 HIS A N 1
ATOM 622 C CA . HIS A 1 80 ? 18.986 -1.201 -11.852 1.00 88.81 80 HIS A CA 1
ATOM 623 C C . HIS A 1 80 ? 18.025 -2.391 -11.960 1.00 88.81 80 HIS A C 1
ATOM 625 O O . HIS A 1 80 ? 18.422 -3.425 -12.481 1.00 88.81 80 HIS A O 1
ATOM 631 N N . VAL A 1 81 ? 16.756 -2.271 -11.536 1.00 87.69 81 VAL A N 1
ATOM 632 C CA . VAL A 1 81 ? 15.833 -3.413 -11.350 1.00 87.69 81 VAL A CA 1
ATOM 633 C C . VAL A 1 81 ? 15.499 -4.216 -12.618 1.00 87.69 81 VAL A C 1
ATOM 635 O O . VAL A 1 81 ? 15.014 -5.344 -12.543 1.00 87.69 81 V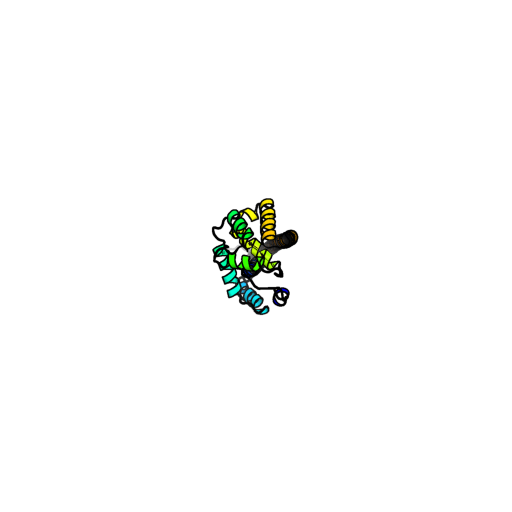AL A O 1
ATOM 638 N N . THR A 1 82 ? 15.755 -3.651 -13.796 1.00 82.00 82 THR A N 1
ATOM 639 C CA . THR A 1 82 ? 15.592 -4.338 -15.086 1.00 82.00 82 THR A CA 1
ATOM 640 C C . THR A 1 82 ? 16.877 -4.960 -15.617 1.00 82.00 82 THR A C 1
ATOM 642 O O . THR A 1 82 ? 16.841 -5.660 -16.631 1.00 82.00 82 THR A O 1
ATOM 645 N N . ASP A 1 83 ? 18.009 -4.700 -14.972 1.00 80.88 83 ASP A N 1
ATOM 646 C CA . ASP A 1 83 ? 19.271 -5.321 -15.327 1.00 80.88 83 ASP A CA 1
ATOM 647 C C . ASP A 1 83 ? 19.204 -6.789 -14.877 1.00 80.88 83 ASP A C 1
ATOM 649 O O . ASP A 1 83 ? 18.700 -7.100 -13.798 1.00 80.88 83 ASP A O 1
ATOM 653 N N . ASN A 1 84 ? 19.717 -7.724 -15.684 1.00 62.81 84 ASN A N 1
ATOM 654 C CA . ASN A 1 84 ? 19.711 -9.173 -15.392 1.00 62.81 84 ASN A CA 1
ATOM 655 C C . ASN A 1 84 ? 20.549 -9.572 -14.144 1.00 62.81 84 ASN A C 1
ATOM 657 O O . ASN A 1 84 ? 20.983 -10.716 -14.027 1.00 62.81 84 ASN A O 1
ATOM 661 N N . GLN A 1 85 ? 20.836 -8.630 -13.244 1.00 57.03 85 GLN A N 1
ATOM 662 C CA . GLN A 1 85 ? 21.643 -8.773 -12.032 1.00 57.03 85 GLN A CA 1
ATOM 663 C C . GLN A 1 85 ? 20.862 -8.501 -10.741 1.00 57.03 85 GLN A C 1
ATOM 665 O O . GLN A 1 85 ? 21.439 -8.512 -9.654 1.00 57.03 85 GLN A O 1
ATOM 670 N N . VAL A 1 86 ? 19.565 -8.224 -10.837 1.00 61.41 86 VAL A N 1
ATOM 671 C CA . VAL A 1 86 ? 18.782 -7.804 -9.676 1.00 61.41 86 VAL A CA 1
ATOM 672 C C . VAL A 1 86 ? 18.439 -9.034 -8.848 1.00 61.41 86 VAL A C 1
ATOM 674 O O . VAL A 1 86 ? 18.018 -10.059 -9.380 1.00 61.41 86 VAL A O 1
ATOM 677 N N . GLY A 1 87 ? 18.721 -8.922 -7.549 1.00 61.97 87 GLY A N 1
ATOM 678 C CA . GLY A 1 87 ? 18.806 -10.037 -6.615 1.00 61.97 87 GLY A CA 1
ATOM 679 C C . GLY A 1 87 ? 17.561 -10.920 -6.528 1.00 61.97 87 GLY A C 1
ATOM 680 O O . GLY A 1 87 ? 16.442 -10.518 -6.835 1.00 61.97 87 GLY A O 1
ATOM 681 N N . GLU A 1 88 ? 17.794 -12.142 -6.060 1.00 72.19 88 GLU A N 1
ATOM 682 C CA . GLU A 1 88 ? 16.762 -13.124 -5.739 1.00 72.19 88 GLU A CA 1
ATOM 683 C C . GLU A 1 88 ? 15.836 -12.596 -4.626 1.00 72.19 88 GLU A C 1
ATOM 685 O O . GLU A 1 88 ? 16.289 -11.901 -3.715 1.00 72.19 88 GLU A O 1
ATOM 690 N N . GLY A 1 89 ? 14.542 -12.920 -4.692 1.00 85.38 89 GLY A N 1
ATOM 691 C CA . GLY A 1 89 ? 13.559 -12.541 -3.670 1.00 85.38 89 GLY A CA 1
ATOM 692 C C . GLY A 1 89 ? 12.228 -12.060 -4.243 1.00 85.38 89 GLY A C 1
ATOM 693 O O . GLY A 1 89 ? 12.124 -11.680 -5.415 1.00 85.38 89 GLY A O 1
ATOM 694 N N . VAL A 1 90 ? 11.194 -12.080 -3.406 1.00 91.19 90 VAL A N 1
ATOM 695 C CA . VAL A 1 90 ? 9.837 -11.639 -3.753 1.00 91.19 90 VAL A CA 1
ATOM 696 C C . VAL A 1 90 ? 9.815 -10.136 -4.040 1.00 91.19 90 VAL A C 1
ATOM 698 O O . VAL A 1 90 ? 9.171 -9.712 -5.002 1.00 91.19 90 VAL A O 1
ATOM 701 N N . LEU A 1 91 ? 10.543 -9.331 -3.260 1.00 93.62 91 LEU A N 1
ATOM 702 C CA . LEU A 1 91 ? 10.603 -7.872 -3.384 1.00 93.62 91 LEU A CA 1
ATOM 703 C C . LEU A 1 91 ? 11.145 -7.454 -4.754 1.00 93.62 91 LEU A C 1
ATOM 705 O O . LEU A 1 91 ? 10.479 -6.760 -5.525 1.00 93.62 91 LEU A O 1
ATOM 709 N N . TRP A 1 92 ? 12.355 -7.909 -5.068 1.00 92.62 92 TRP A N 1
ATOM 710 C CA . TRP A 1 92 ? 13.058 -7.516 -6.284 1.00 92.62 92 TRP A CA 1
ATOM 711 C C . TRP A 1 92 ? 12.461 -8.157 -7.536 1.00 92.62 92 TRP A C 1
ATOM 713 O O . TRP A 1 92 ? 12.322 -7.475 -8.552 1.00 92.62 92 TRP A O 1
ATOM 723 N N . GLY A 1 93 ? 11.999 -9.410 -7.445 1.00 91.75 93 GLY A N 1
ATOM 724 C CA . GLY A 1 93 ? 11.239 -10.051 -8.519 1.00 91.75 93 GLY A CA 1
ATOM 725 C C . GLY A 1 93 ? 9.952 -9.291 -8.857 1.00 91.75 93 GLY A C 1
ATOM 726 O O . GLY A 1 93 ? 9.631 -9.111 -10.033 1.00 91.75 93 GLY A O 1
ATOM 727 N N . THR A 1 94 ? 9.254 -8.767 -7.841 1.00 94.31 94 THR A N 1
ATOM 728 C CA . THR A 1 94 ? 8.053 -7.939 -8.034 1.00 94.31 94 THR A CA 1
ATOM 729 C C .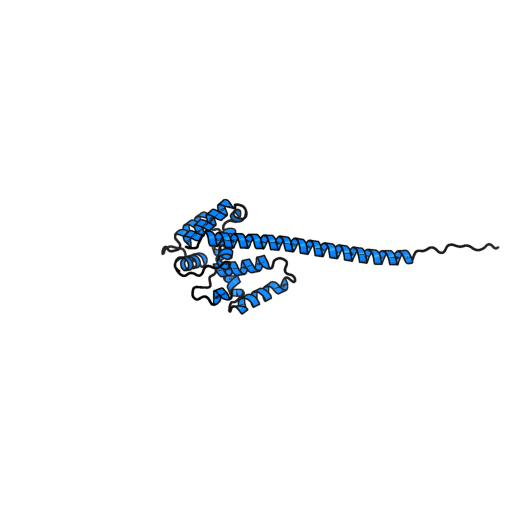 THR A 1 94 ? 8.385 -6.637 -8.757 1.00 94.31 94 THR A C 1
ATOM 731 O O . THR A 1 94 ? 7.756 -6.320 -9.767 1.00 94.31 94 THR A O 1
ATOM 734 N N . PHE A 1 95 ? 9.396 -5.892 -8.303 1.00 94.44 95 PHE A N 1
ATOM 735 C CA . PHE A 1 95 ? 9.777 -4.643 -8.966 1.00 94.44 95 PHE A CA 1
ATOM 736 C C . PHE A 1 95 ? 10.294 -4.850 -10.391 1.00 94.44 95 PHE A C 1
ATOM 738 O O . PHE A 1 95 ? 9.942 -4.068 -11.276 1.00 94.44 95 PHE A O 1
ATOM 745 N N . GLY A 1 96 ? 11.058 -5.918 -10.635 1.00 92.31 96 GLY A N 1
ATOM 746 C CA . GLY A 1 96 ? 11.511 -6.285 -11.975 1.00 92.31 96 GLY A CA 1
ATOM 747 C C . GLY A 1 96 ? 10.333 -6.552 -12.914 1.00 92.31 96 GLY A C 1
ATOM 748 O O . GLY A 1 96 ? 10.272 -5.989 -14.008 1.00 92.31 96 GLY A O 1
ATOM 749 N N . ALA A 1 97 ? 9.342 -7.330 -12.464 1.00 91.75 97 ALA A N 1
ATOM 750 C CA . ALA A 1 97 ? 8.129 -7.603 -13.237 1.00 91.75 97 ALA A CA 1
ATOM 751 C C . ALA A 1 97 ? 7.317 -6.329 -13.538 1.00 91.75 97 ALA A C 1
ATOM 753 O O . ALA A 1 97 ? 6.818 -6.163 -14.655 1.00 91.75 97 ALA A O 1
ATOM 754 N N . ILE A 1 98 ? 7.218 -5.411 -12.570 1.00 93.62 98 ILE A N 1
ATOM 755 C CA . ILE A 1 98 ? 6.553 -4.112 -12.743 1.00 93.62 98 ILE A CA 1
ATOM 756 C C . ILE A 1 98 ? 7.291 -3.265 -13.791 1.00 93.62 98 ILE A C 1
ATOM 758 O O . ILE A 1 98 ? 6.682 -2.822 -14.764 1.00 93.62 98 ILE A O 1
ATOM 762 N N . ALA A 1 99 ? 8.602 -3.064 -13.629 1.00 91.38 99 ALA A N 1
ATOM 763 C CA . ALA A 1 99 ? 9.401 -2.178 -14.480 1.00 91.38 99 ALA A CA 1
ATOM 764 C C . ALA A 1 99 ? 9.586 -2.707 -15.918 1.00 91.38 99 ALA A C 1
ATOM 766 O O . ALA A 1 99 ? 9.766 -1.921 -16.865 1.00 91.38 99 ALA A O 1
ATOM 767 N N . ALA A 1 100 ? 9.533 -4.032 -16.088 1.00 89.81 100 ALA A N 1
ATOM 768 C CA . ALA A 1 100 ? 9.593 -4.709 -17.380 1.00 89.81 100 ALA A CA 1
ATOM 769 C C . ALA A 1 100 ? 8.253 -4.699 -18.139 1.00 89.81 100 ALA A C 1
ATOM 771 O O . ALA A 1 100 ? 8.248 -4.933 -19.348 1.00 89.81 100 ALA A O 1
ATOM 772 N N . ASN A 1 101 ? 7.124 -4.414 -17.477 1.00 91.62 101 ASN A N 1
ATOM 773 C CA . ASN A 1 101 ? 5.804 -4.417 -18.104 1.00 91.62 101 ASN A CA 1
ATOM 774 C C . ASN A 1 101 ? 5.398 -3.005 -18.589 1.00 91.62 101 ASN A C 1
ATOM 776 O O . ASN A 1 101 ? 4.928 -2.187 -17.797 1.00 91.62 101 ASN A O 1
ATOM 780 N N . PRO A 1 102 ? 5.478 -2.699 -19.901 1.00 90.56 102 PRO A N 1
ATOM 781 C CA . PRO A 1 102 ? 5.156 -1.367 -20.426 1.00 90.56 102 PRO A CA 1
ATOM 782 C C . PRO A 1 102 ? 3.667 -1.008 -20.335 1.00 90.56 102 PRO A C 1
ATOM 784 O O . PRO A 1 102 ? 3.312 0.161 -20.478 1.00 90.56 102 PRO A O 1
ATOM 787 N N . LYS A 1 103 ? 2.788 -1.997 -20.137 1.00 94.19 103 LYS A N 1
ATOM 788 C CA . LYS A 1 103 ? 1.344 -1.790 -19.981 1.00 94.19 103 LYS A CA 1
ATOM 789 C C . LYS A 1 103 ? 0.904 -1.837 -18.525 1.00 94.19 103 LYS A C 1
ATOM 791 O O . LYS A 1 103 ? -0.290 -1.779 -18.270 1.00 94.19 103 LYS A O 1
ATOM 796 N N . PHE A 1 104 ? 1.835 -1.937 -17.577 1.00 95.25 104 PHE A N 1
ATOM 797 C CA . PHE A 1 104 ? 1.515 -2.155 -16.176 1.00 95.25 104 PHE A CA 1
ATOM 798 C C . PHE A 1 104 ? 0.417 -1.207 -15.661 1.00 95.25 104 PHE A C 1
ATOM 800 O O . PHE A 1 104 ? 0.530 0.026 -15.715 1.00 95.25 104 PHE A O 1
ATOM 807 N N . LYS A 1 105 ? -0.666 -1.784 -15.130 1.00 96.50 105 LYS A N 1
ATOM 808 C CA . LYS A 1 105 ? -1.782 -1.005 -14.600 1.00 96.50 105 LYS A CA 1
ATOM 809 C C . LYS A 1 105 ? -1.480 -0.476 -13.203 1.00 96.50 105 LYS A C 1
ATOM 811 O O . LYS A 1 105 ? -1.771 -1.105 -12.189 1.00 96.50 105 LYS A O 1
ATOM 816 N N . TYR A 1 106 ? -1.025 0.769 -13.151 1.00 96.69 106 TYR A N 1
ATOM 817 C CA . TYR A 1 106 ? -0.939 1.514 -11.899 1.00 96.69 106 TYR A CA 1
ATOM 818 C C . TYR A 1 106 ? -2.291 1.582 -11.160 1.00 96.69 106 TYR A C 1
ATOM 820 O O . TYR A 1 106 ? -3.339 1.855 -11.762 1.00 96.69 106 TYR A O 1
ATOM 828 N N . SER A 1 107 ? -2.243 1.467 -9.830 1.00 97.12 107 SER A N 1
ATOM 829 C CA . SER A 1 107 ? -3.382 1.700 -8.941 1.00 97.12 107 SER A CA 1
ATOM 830 C C . SER A 1 107 ? -2.989 2.490 -7.689 1.00 97.12 107 SER A C 1
ATOM 832 O O . SER A 1 107 ? -1.849 2.436 -7.237 1.00 97.12 107 SER A O 1
ATOM 834 N N . ARG A 1 108 ? 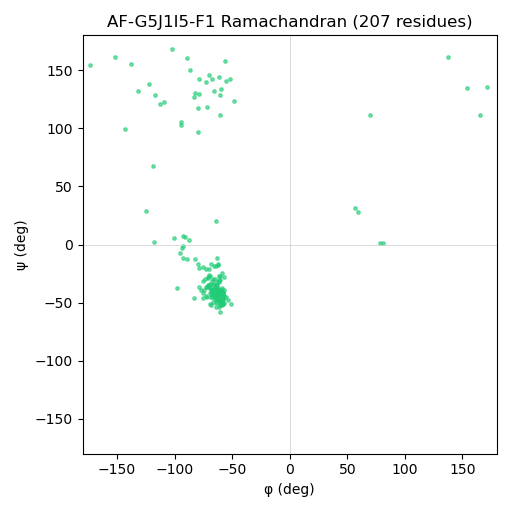-3.958 3.183 -7.075 1.00 97.25 108 ARG A N 1
ATOM 835 C CA . ARG A 1 108 ? -3.745 3.856 -5.781 1.00 97.25 108 ARG A CA 1
ATOM 836 C C . ARG A 1 108 ? -3.371 2.872 -4.670 1.00 97.25 108 ARG A C 1
ATOM 838 O O . ARG A 1 108 ? -2.620 3.221 -3.774 1.00 97.25 108 ARG A O 1
ATOM 845 N N . LEU A 1 109 ? -3.882 1.643 -4.731 1.00 98.06 109 LEU A N 1
ATOM 846 C CA . LEU A 1 109 ? -3.537 0.604 -3.761 1.00 98.06 109 LEU A CA 1
ATOM 847 C C . LEU A 1 109 ? -2.054 0.241 -3.872 1.00 98.06 109 LEU A C 1
ATOM 849 O O . LEU A 1 109 ? -1.370 0.245 -2.861 1.00 98.06 109 LEU A O 1
ATOM 853 N N . LEU A 1 110 ? -1.524 0.075 -5.088 1.00 98.06 110 LEU A N 1
ATOM 854 C CA . LEU A 1 110 ? -0.083 -0.095 -5.297 1.00 98.06 110 LEU A CA 1
ATOM 855 C C . LEU A 1 110 ? 0.719 1.081 -4.720 1.00 98.06 110 LEU A C 1
ATOM 857 O O . LEU A 1 110 ? 1.715 0.864 -4.045 1.00 98.06 110 LEU A O 1
ATOM 861 N N . ALA A 1 111 ? 0.275 2.322 -4.942 1.00 98.06 111 ALA A N 1
ATOM 862 C CA . ALA A 1 111 ? 0.934 3.496 -4.369 1.00 98.06 111 ALA A CA 1
ATOM 863 C C . ALA A 1 111 ? 0.997 3.453 -2.843 1.00 98.06 111 ALA A C 1
ATOM 865 O O . ALA A 1 111 ? 2.051 3.718 -2.272 1.00 98.06 111 ALA A O 1
ATOM 866 N N . ILE A 1 112 ? -0.107 3.085 -2.190 1.00 98.44 112 ILE A N 1
ATOM 867 C CA . ILE A 1 112 ? -0.146 2.913 -0.737 1.00 98.44 112 ILE A CA 1
ATOM 868 C C . ILE A 1 112 ? 0.831 1.812 -0.314 1.00 98.44 112 ILE A C 1
ATOM 870 O O . ILE A 1 112 ? 1.583 2.027 0.627 1.00 98.44 112 ILE A O 1
ATOM 874 N N . GLY A 1 113 ? 0.894 0.695 -1.045 1.00 98.31 113 GLY A N 1
ATOM 875 C CA . GLY A 1 113 ? 1.859 -0.378 -0.796 1.00 98.31 113 GLY A CA 1
ATOM 876 C C . GLY A 1 113 ? 3.314 0.082 -0.902 1.00 98.31 113 GLY A C 1
ATOM 877 O O . GLY A 1 113 ? 4.095 -0.157 0.015 1.00 98.31 113 GLY A O 1
ATOM 878 N N . LEU A 1 114 ? 3.664 0.817 -1.965 1.00 97.50 114 LEU A N 1
ATOM 879 C CA . LEU A 1 114 ? 4.988 1.432 -2.124 1.00 97.50 114 LEU A CA 1
ATOM 880 C C . LEU A 1 114 ? 5.303 2.368 -0.963 1.00 97.50 114 LEU A C 1
ATOM 882 O O . LEU A 1 114 ? 6.384 2.310 -0.392 1.00 97.50 114 LEU A O 1
ATOM 886 N N . TYR A 1 115 ? 4.352 3.223 -0.597 1.00 97.12 115 TYR A N 1
ATOM 887 C CA . TYR A 1 115 ? 4.531 4.153 0.505 1.00 97.12 115 TYR A CA 1
ATOM 888 C C . TYR A 1 115 ? 4.776 3.419 1.823 1.00 97.12 115 TYR A C 1
ATOM 890 O O . TYR A 1 115 ? 5.717 3.755 2.531 1.00 97.12 115 TYR A O 1
ATOM 898 N N . THR A 1 116 ? 3.990 2.385 2.128 1.00 97.56 116 THR A N 1
ATOM 899 C CA . THR A 1 116 ? 4.179 1.555 3.323 1.00 97.56 116 THR A CA 1
ATOM 900 C C . THR A 1 116 ? 5.544 0.885 3.346 1.00 97.56 116 THR A C 1
ATOM 902 O O . THR A 1 116 ? 6.224 0.958 4.364 1.00 97.56 116 THR A O 1
ATOM 905 N N . LEU A 1 117 ? 5.967 0.304 2.225 1.00 97.69 117 LEU A N 1
ATOM 906 C CA . LEU A 1 117 ? 7.284 -0.304 2.086 1.00 97.69 117 LEU A CA 1
ATOM 907 C C . LEU A 1 117 ? 8.410 0.709 2.345 1.00 97.69 117 LEU A C 1
ATOM 909 O O . LEU A 1 117 ? 9.337 0.424 3.094 1.00 97.69 117 LEU A O 1
ATOM 913 N N . LEU A 1 118 ? 8.314 1.911 1.769 1.00 96.38 118 LEU A N 1
ATOM 914 C CA . LEU A 1 118 ? 9.310 2.965 1.973 1.00 96.38 118 LEU A CA 1
ATOM 915 C C . LEU A 1 118 ? 9.393 3.398 3.441 1.00 96.38 118 LEU A C 1
ATOM 917 O O . LEU A 1 118 ? 10.492 3.629 3.931 1.00 96.38 118 LEU A O 1
ATOM 921 N N . MET A 1 119 ? 8.261 3.483 4.149 1.00 93.81 119 MET A N 1
ATOM 922 C CA . MET A 1 119 ? 8.264 3.827 5.577 1.00 93.81 119 MET A CA 1
ATOM 923 C C . MET A 1 119 ? 8.828 2.700 6.458 1.00 93.81 119 MET A C 1
ATOM 925 O O . MET A 1 119 ? 9.352 2.993 7.529 1.00 93.81 119 MET A O 1
ATOM 929 N N . GLU A 1 120 ? 8.711 1.436 6.032 1.00 95.50 120 GLU A N 1
ATOM 930 C CA . GLU A 1 120 ? 9.347 0.293 6.710 1.00 95.50 120 GLU A CA 1
ATOM 931 C C . GLU A 1 120 ? 10.876 0.351 6.569 1.00 95.50 120 GLU A C 1
ATOM 933 O O . GLU A 1 120 ? 11.598 0.071 7.522 1.00 95.50 120 GLU A O 1
ATOM 938 N N . ILE A 1 121 ? 11.369 0.758 5.394 1.00 96.00 121 ILE A N 1
ATOM 939 C CA . ILE A 1 121 ? 12.804 0.922 5.117 1.00 96.00 121 ILE A CA 1
ATOM 940 C C . ILE A 1 121 ? 13.368 2.141 5.854 1.00 96.00 121 ILE A C 1
ATOM 942 O O . ILE A 1 121 ? 14.443 2.077 6.447 1.00 96.00 121 ILE A O 1
ATOM 946 N N . ASP A 1 122 ? 12.656 3.268 5.809 1.00 95.06 122 ASP A N 1
ATOM 947 C CA . ASP A 1 122 ? 13.094 4.521 6.411 1.00 95.06 122 ASP A CA 1
ATOM 948 C C . ASP A 1 122 ? 11.921 5.299 7.016 1.00 95.06 122 ASP A C 1
ATOM 950 O O . ASP A 1 122 ? 11.182 6.031 6.347 1.00 95.06 122 ASP A O 1
ATOM 954 N N . SER A 1 123 ? 11.789 5.172 8.336 1.00 93.06 123 SER A N 1
ATOM 955 C CA . SER A 1 123 ? 10.733 5.831 9.103 1.00 93.06 123 SER A CA 1
ATOM 956 C C . SER A 1 123 ? 10.834 7.364 9.121 1.00 93.06 123 SER A C 1
ATOM 958 O O . SER A 1 123 ? 9.832 8.033 9.397 1.00 93.06 123 SER A O 1
ATOM 960 N N . ASP A 1 124 ? 11.995 7.951 8.796 1.00 91.31 124 ASP A N 1
ATOM 961 C CA . ASP A 1 124 ? 12.159 9.411 8.779 1.00 91.31 124 ASP A CA 1
ATOM 962 C C . ASP A 1 124 ? 11.386 10.061 7.625 1.00 91.31 124 ASP A C 1
ATOM 964 O O . ASP A 1 124 ? 10.990 11.225 7.726 1.00 91.31 124 ASP A O 1
ATOM 968 N N . LEU A 1 125 ? 11.048 9.298 6.580 1.00 90.88 125 LEU A N 1
ATOM 969 C CA . LEU A 1 125 ? 10.205 9.751 5.467 1.00 90.88 125 LEU A CA 1
ATOM 970 C C . LEU A 1 125 ? 8.779 10.148 5.907 1.00 90.88 125 LEU A C 1
ATOM 972 O O . LEU A 1 125 ? 8.071 10.867 5.188 1.00 90.88 125 LEU A O 1
ATOM 976 N N . LEU A 1 126 ? 8.334 9.720 7.094 1.00 86.56 126 LEU A N 1
ATOM 977 C CA . LEU A 1 126 ? 7.080 10.191 7.691 1.00 86.56 126 LEU A CA 1
ATOM 978 C C . LEU A 1 126 ? 7.166 11.658 8.128 1.00 86.56 126 LEU A C 1
ATOM 980 O O . LEU A 1 126 ? 6.169 12.378 8.054 1.00 86.56 126 LEU A O 1
ATOM 984 N N . LYS A 1 127 ? 8.344 12.091 8.585 1.00 89.88 127 LYS A N 1
ATOM 985 C CA . LYS A 1 127 ? 8.572 13.402 9.204 1.00 89.88 127 LYS A CA 1
ATOM 986 C C . LYS A 1 127 ? 9.129 14.409 8.205 1.00 89.88 127 LYS A C 1
ATOM 988 O O . LYS A 1 127 ? 8.740 15.571 8.235 1.00 89.88 127 LYS A O 1
ATOM 993 N N . ASP A 1 128 ? 10.002 13.951 7.316 1.00 93.50 128 ASP A N 1
ATOM 994 C CA . ASP A 1 128 ? 10.672 14.789 6.329 1.00 93.50 128 ASP A CA 1
ATOM 995 C C . ASP A 1 128 ? 9.909 14.776 4.997 1.00 93.50 128 ASP A C 1
ATOM 997 O O . ASP A 1 128 ? 9.889 13.791 4.256 1.00 93.50 128 ASP A O 1
ATOM 1001 N N . GLU A 1 129 ? 9.219 15.879 4.711 1.00 91.50 129 GLU A N 1
ATOM 1002 C CA . GLU A 1 129 ? 8.445 16.039 3.482 1.00 91.50 129 GLU A CA 1
ATOM 1003 C C . GLU A 1 129 ? 9.296 16.192 2.227 1.00 91.50 129 GLU A C 1
ATOM 1005 O O . GLU A 1 129 ? 8.909 15.674 1.173 1.00 91.50 129 GLU A O 1
ATOM 1010 N N . GLU A 1 130 ? 10.439 16.858 2.335 1.00 93.06 130 GLU A N 1
ATOM 1011 C CA . GLU A 1 130 ? 11.331 17.088 1.205 1.00 93.06 130 GLU A CA 1
ATOM 1012 C C . GLU A 1 130 ? 11.971 15.763 0.786 1.00 93.06 130 GLU A C 1
ATOM 1014 O O . GLU A 1 130 ? 11.789 15.324 -0.356 1.00 93.06 130 GLU A O 1
ATOM 1019 N N . LYS A 1 131 ? 12.558 15.042 1.751 1.00 93.81 131 LYS A N 1
ATOM 1020 C CA . LYS A 1 131 ? 13.145 13.710 1.543 1.00 93.81 131 LYS A CA 1
ATOM 1021 C C . LYS A 1 131 ? 12.122 12.711 1.010 1.00 93.81 131 LYS A C 1
ATOM 1023 O O . LYS A 1 131 ? 12.420 11.929 0.103 1.00 93.81 131 LYS A O 1
ATOM 1028 N N . ARG A 1 132 ? 10.889 12.735 1.533 1.00 94.00 132 ARG A N 1
ATOM 1029 C CA . ARG A 1 132 ? 9.793 11.888 1.036 1.00 94.00 132 ARG A CA 1
ATOM 1030 C C . ARG A 1 132 ? 9.437 12.218 -0.409 1.00 94.00 132 ARG A C 1
ATOM 1032 O O . ARG A 1 132 ? 9.255 11.301 -1.206 1.00 94.00 132 ARG A O 1
ATOM 1039 N N . THR A 1 133 ? 9.317 13.498 -0.748 1.00 93.50 133 THR A N 1
ATOM 1040 C CA . THR A 1 133 ? 8.952 13.934 -2.103 1.00 93.50 133 THR A CA 1
ATOM 1041 C C . THR A 1 133 ? 10.022 13.540 -3.116 1.00 93.50 133 THR A C 1
ATOM 1043 O O . THR A 1 133 ? 9.688 13.026 -4.185 1.00 93.50 133 THR A O 1
ATOM 1046 N N . GLU A 1 134 ? 11.293 13.722 -2.764 1.00 94.88 134 GLU A N 1
ATOM 1047 C CA . GLU A 1 134 ? 12.431 13.298 -3.580 1.00 94.88 134 GLU A CA 1
ATOM 1048 C C . GLU A 1 134 ? 12.461 11.773 -3.758 1.00 94.88 134 GLU A C 1
ATOM 1050 O O . GLU A 1 134 ? 12.493 11.280 -4.884 1.00 94.88 134 GLU A O 1
ATOM 1055 N N . THR A 1 135 ? 12.316 11.016 -2.667 1.00 95.12 135 THR A N 1
ATOM 1056 C CA . THR A 1 135 ? 12.284 9.544 -2.703 1.00 95.12 135 THR A CA 1
ATOM 1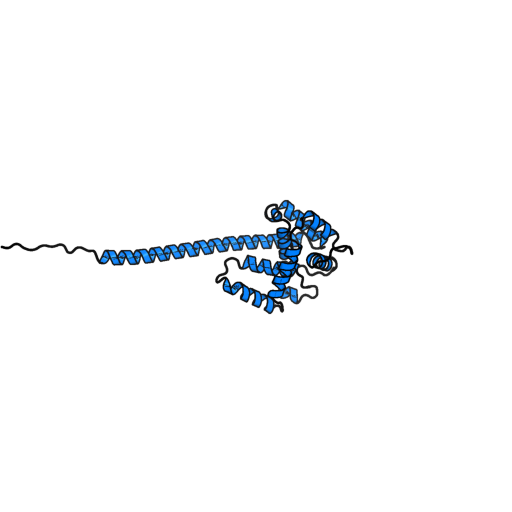057 C C . THR A 1 135 ? 11.146 9.019 -3.581 1.00 95.12 135 THR A C 1
ATOM 1059 O O . THR A 1 135 ? 11.354 8.137 -4.411 1.00 95.12 135 THR A O 1
ATOM 1062 N N . ILE A 1 136 ? 9.938 9.578 -3.445 1.00 94.81 136 ILE A N 1
ATOM 1063 C CA . ILE A 1 136 ? 8.781 9.212 -4.277 1.00 94.81 136 ILE A CA 1
ATOM 1064 C C . ILE A 1 136 ? 9.061 9.494 -5.754 1.00 94.81 136 ILE A C 1
ATOM 1066 O O . ILE A 1 136 ? 8.688 8.686 -6.608 1.00 94.81 136 ILE A O 1
ATOM 1070 N N . LYS A 1 137 ? 9.706 10.626 -6.060 1.00 95.44 137 LYS A N 1
ATOM 1071 C CA . LYS A 1 137 ? 10.072 10.988 -7.429 1.00 95.44 137 LYS A CA 1
ATOM 1072 C C . LYS A 1 137 ? 11.035 9.957 -8.022 1.00 95.44 137 LYS A C 1
ATOM 1074 O O . LYS A 1 137 ? 10.708 9.380 -9.056 1.00 95.44 137 LYS A O 1
ATOM 1079 N N . GLU A 1 138 ? 12.142 9.659 -7.349 1.00 94.94 138 GLU A N 1
ATOM 1080 C CA . GLU A 1 138 ? 13.130 8.682 -7.834 1.00 94.94 138 GLU A CA 1
ATOM 1081 C C . GLU A 1 138 ? 12.519 7.285 -8.035 1.00 94.94 138 GLU A C 1
ATOM 1083 O O . GLU A 1 138 ? 12.682 6.672 -9.091 1.00 94.94 138 GLU A O 1
ATOM 1088 N N . VAL A 1 139 ? 11.728 6.808 -7.066 1.00 94.69 139 VAL A N 1
ATOM 1089 C CA . VAL A 1 139 ? 11.033 5.511 -7.155 1.00 94.69 139 VAL A CA 1
ATOM 1090 C C . VAL A 1 139 ? 10.046 5.486 -8.323 1.00 94.69 139 VAL A C 1
ATOM 1092 O O . VAL A 1 139 ? 9.952 4.489 -9.041 1.00 94.69 139 VAL A O 1
ATOM 1095 N N . SER A 1 140 ? 9.307 6.577 -8.542 1.00 94.12 140 SER A N 1
ATOM 1096 C CA . SER A 1 140 ? 8.367 6.656 -9.662 1.00 94.12 140 SER A CA 1
ATOM 1097 C C . SER A 1 140 ? 9.063 6.642 -11.019 1.00 94.12 140 SER A C 1
ATOM 1099 O O . SER A 1 140 ? 8.564 5.994 -11.937 1.00 94.12 140 SER A O 1
ATOM 1101 N N . GLU A 1 141 ? 10.215 7.301 -11.139 1.00 93.12 141 GLU A N 1
ATOM 1102 C CA . GLU A 1 141 ? 11.005 7.329 -12.370 1.00 93.12 141 GLU A CA 1
ATOM 1103 C C . GLU A 1 141 ? 11.578 5.940 -12.678 1.00 93.12 141 GLU A C 1
ATOM 1105 O O . GLU A 1 141 ? 11.416 5.457 -13.801 1.00 93.12 141 GLU A O 1
ATOM 1110 N N . ALA A 1 142 ? 12.130 5.249 -11.673 1.00 92.12 142 ALA A N 1
ATOM 1111 C CA . ALA A 1 142 ? 12.644 3.884 -11.818 1.00 92.12 142 ALA A CA 1
ATOM 1112 C C . ALA A 1 142 ? 11.559 2.886 -12.272 1.00 92.12 142 ALA A C 1
ATOM 1114 O O . ALA A 1 142 ? 11.791 2.047 -13.143 1.00 92.12 142 ALA A O 1
ATOM 1115 N N . LEU A 1 143 ? 10.336 3.023 -11.746 1.00 92.81 143 LEU A N 1
ATOM 1116 C CA . LEU A 1 143 ? 9.192 2.176 -12.109 1.00 92.81 143 LEU A CA 1
ATOM 1117 C C . LEU A 1 143 ? 8.401 2.679 -13.326 1.00 92.81 143 LEU A C 1
ATOM 1119 O O . LEU A 1 143 ? 7.383 2.084 -13.681 1.00 92.81 143 LEU A O 1
ATOM 1123 N N . LYS A 1 144 ? 8.854 3.757 -13.981 1.00 92.88 144 LYS A N 1
ATOM 1124 C CA . LYS A 1 144 ? 8.197 4.381 -15.147 1.00 92.88 144 LYS A CA 1
ATOM 1125 C C . LYS A 1 144 ? 6.750 4.809 -14.869 1.00 92.88 144 LYS A C 1
ATOM 1127 O O . LYS A 1 144 ? 5.894 4.817 -15.757 1.00 92.88 144 LYS A O 1
ATOM 1132 N N . PHE A 1 145 ? 6.461 5.180 -13.627 1.00 93.38 145 PHE A N 1
ATOM 1133 C CA . PHE A 1 145 ? 5.192 5.772 -13.224 1.00 93.38 145 PHE A CA 1
ATOM 1134 C C . PHE A 1 145 ? 5.240 7.291 -13.356 1.00 93.38 145 PHE A C 1
ATOM 1136 O O . PHE A 1 145 ? 6.299 7.903 -13.371 1.00 93.38 145 PHE A O 1
ATOM 1143 N N . SER A 1 146 ? 4.069 7.929 -13.418 1.00 94.56 146 SER A N 1
ATOM 1144 C CA . SER A 1 146 ? 3.991 9.389 -13.330 1.00 94.56 146 SER A CA 1
ATOM 1145 C C . SER A 1 146 ? 4.299 9.834 -11.890 1.00 94.56 146 SER A C 1
ATOM 1147 O O . SER A 1 146 ? 3.506 9.502 -10.997 1.00 94.56 146 SER A O 1
ATOM 1149 N N . PRO A 1 147 ? 5.370 10.623 -11.652 1.00 93.56 147 PRO A N 1
ATOM 1150 C CA . PRO A 1 147 ? 5.699 11.121 -10.315 1.00 93.56 147 PRO A CA 1
ATOM 1151 C C . PRO A 1 147 ? 4.567 11.963 -9.727 1.00 93.56 147 PRO A C 1
ATOM 1153 O O . PRO A 1 147 ? 4.198 11.830 -8.562 1.00 93.56 147 PRO A O 1
ATOM 1156 N N . GLU A 1 148 ? 3.948 12.796 -10.568 1.00 94.44 148 GLU A N 1
ATOM 1157 C CA . GLU A 1 148 ? 2.831 13.650 -10.177 1.00 94.44 148 GLU A CA 1
ATOM 1158 C C . GLU A 1 148 ? 1.611 12.832 -9.740 1.00 94.44 148 GLU A C 1
ATOM 1160 O O . GLU A 1 148 ? 0.978 13.161 -8.735 1.00 94.44 148 GLU A O 1
ATOM 1165 N N . LYS A 1 149 ? 1.283 11.761 -10.474 1.00 94.94 149 LYS A N 1
ATOM 1166 C CA . LYS A 1 149 ? 0.161 10.884 -10.129 1.00 94.94 149 LYS A CA 1
ATOM 1167 C C . LYS A 1 149 ? 0.408 10.166 -8.806 1.00 94.94 149 LYS A C 1
ATOM 1169 O O . LYS A 1 149 ? -0.475 10.185 -7.952 1.00 94.94 149 LYS A O 1
ATOM 1174 N N . LEU A 1 150 ? 1.602 9.591 -8.630 1.00 95.62 150 LEU A N 1
ATOM 1175 C CA . LEU A 1 150 ? 1.976 8.903 -7.396 1.00 95.62 150 LEU A CA 1
ATOM 1176 C C . LEU A 1 150 ? 1.901 9.849 -6.195 1.00 95.62 150 LEU A C 1
ATOM 1178 O O . LEU A 1 150 ? 1.241 9.522 -5.211 1.00 95.62 150 LEU A O 1
ATOM 1182 N N . ARG A 1 151 ? 2.484 11.048 -6.309 1.00 94.25 151 ARG A N 1
ATOM 1183 C CA . ARG A 1 151 ? 2.416 12.072 -5.260 1.00 94.25 151 ARG A CA 1
ATOM 1184 C C . ARG A 1 151 ? 0.971 12.441 -4.915 1.00 94.25 151 ARG A C 1
ATOM 1186 O O . ARG A 1 151 ? 0.594 12.357 -3.754 1.00 94.25 151 ARG A O 1
ATOM 1193 N N . LYS A 1 152 ? 0.139 12.773 -5.913 1.00 96.06 152 LYS A N 1
ATOM 1194 C CA . LYS A 1 152 ? -1.269 13.160 -5.689 1.00 96.06 152 LYS A CA 1
ATOM 1195 C C . LYS A 1 152 ? -2.080 12.069 -4.992 1.00 96.06 152 LYS A C 1
ATOM 1197 O O . LYS A 1 152 ? -2.879 12.374 -4.110 1.00 96.06 152 LYS A O 1
ATOM 1202 N N . ASP A 1 153 ? -1.902 10.811 -5.392 1.00 97.38 153 ASP A N 1
ATOM 1203 C CA . ASP A 1 153 ? -2.610 9.691 -4.773 1.00 97.38 153 ASP A CA 1
ATOM 1204 C C . ASP A 1 153 ? -2.167 9.467 -3.314 1.00 97.38 153 ASP A C 1
ATOM 1206 O O . ASP A 1 153 ? -3.010 9.147 -2.471 1.00 97.38 153 ASP A O 1
ATOM 1210 N N . LEU A 1 154 ? -0.889 9.702 -2.996 1.00 96.12 154 LEU A N 1
ATOM 1211 C CA . LEU A 1 154 ? -0.362 9.625 -1.629 1.00 96.12 154 LEU A CA 1
ATOM 1212 C C . LEU A 1 154 ? -0.780 10.809 -0.752 1.00 96.12 154 LEU A C 1
ATOM 1214 O O . LEU A 1 154 ? -1.143 10.599 0.405 1.00 96.12 154 LEU A O 1
ATOM 1218 N N . ASP A 1 155 ? -0.806 12.026 -1.290 1.00 94.56 155 ASP A N 1
ATOM 1219 C CA . ASP A 1 155 ? -1.309 13.206 -0.576 1.00 94.56 155 ASP A CA 1
ATOM 1220 C C . ASP A 1 155 ? -2.793 13.044 -0.236 1.00 94.56 155 ASP A C 1
ATOM 1222 O O . ASP A 1 155 ? -3.218 13.299 0.893 1.00 94.56 155 ASP A O 1
ATOM 1226 N N . LEU A 1 156 ? -3.584 12.542 -1.190 1.00 96.62 156 LEU A N 1
ATOM 1227 C CA . LEU A 1 156 ? -4.992 12.231 -0.965 1.00 96.62 156 LEU A CA 1
ATOM 1228 C C . LEU A 1 156 ? -5.167 11.139 0.097 1.00 96.62 156 LEU A C 1
ATOM 1230 O O . LEU A 1 156 ? -6.034 11.263 0.962 1.00 96.62 156 LEU A O 1
ATOM 1234 N N . TYR A 1 157 ? -4.362 10.074 0.040 1.00 97.25 157 TYR A N 1
ATOM 1235 C CA . TYR A 1 157 ? -4.378 9.013 1.045 1.00 97.25 157 TYR A CA 1
ATOM 1236 C C . TYR A 1 157 ? -4.087 9.563 2.447 1.00 97.25 157 TYR A C 1
ATOM 1238 O O . TYR A 1 157 ? -4.899 9.358 3.348 1.00 97.25 157 TYR A O 1
ATOM 1246 N N . ARG A 1 158 ? -2.998 10.324 2.612 1.00 94.56 158 ARG A N 1
ATOM 1247 C CA . ARG A 1 158 ? -2.605 10.932 3.895 1.00 94.56 158 ARG A CA 1
ATOM 1248 C C . ARG A 1 158 ? -3.673 11.890 4.420 1.00 94.56 158 ARG A C 1
ATOM 1250 O O . ARG A 1 158 ? -4.114 11.736 5.552 1.00 94.56 158 ARG A O 1
ATOM 1257 N N . SER A 1 159 ? -4.188 12.779 3.569 1.00 96.25 159 SER A N 1
ATOM 1258 C CA . SER A 1 159 ? -5.275 13.693 3.943 1.00 96.25 159 SER A CA 1
ATOM 1259 C C . SER A 1 159 ? -6.536 12.952 4.401 1.00 96.25 159 SER A C 1
ATOM 1261 O O . SER A 1 159 ? -7.222 13.398 5.320 1.00 96.25 159 SER A O 1
ATOM 1263 N N . ASN A 1 160 ? -6.863 11.817 3.779 1.00 96.38 160 ASN A N 1
ATOM 1264 C CA . ASN A 1 160 ? -8.008 11.013 4.198 1.00 96.38 160 ASN A CA 1
ATOM 1265 C C . ASN A 1 160 ? -7.761 10.303 5.534 1.00 96.38 160 ASN A C 1
ATOM 1267 O O . ASN A 1 160 ? -8.699 10.199 6.320 1.00 96.38 160 ASN A O 1
ATOM 1271 N N . LEU A 1 161 ? -6.532 9.861 5.818 1.00 95.06 161 LEU A N 1
ATOM 1272 C CA . LEU A 1 161 ? -6.184 9.329 7.137 1.00 95.06 161 LEU A CA 1
ATOM 1273 C C . LEU A 1 161 ? -6.321 10.393 8.229 1.00 95.06 161 LEU A C 1
ATOM 1275 O O . LEU A 1 161 ? -6.935 10.119 9.256 1.00 95.06 161 LEU A O 1
ATOM 1279 N N . ASP A 1 162 ? -5.839 11.612 7.983 1.00 94.81 162 ASP A N 1
ATOM 1280 C CA . ASP A 1 162 ? -5.948 12.710 8.952 1.00 94.81 162 ASP A CA 1
ATOM 1281 C C . ASP A 1 162 ? -7.416 13.035 9.266 1.00 94.81 162 ASP A C 1
ATOM 1283 O O . ASP A 1 162 ? -7.793 13.192 10.428 1.00 94.81 162 ASP A O 1
ATOM 1287 N N . LYS A 1 163 ? -8.279 13.066 8.241 1.00 96.19 163 LYS A N 1
ATOM 1288 C CA . LYS A 1 163 ? -9.729 13.270 8.413 1.00 96.19 163 LYS A CA 1
ATOM 1289 C C . LYS A 1 163 ? -10.382 12.150 9.219 1.00 96.19 163 LYS A C 1
ATOM 1291 O O . LYS A 1 163 ? -11.235 12.429 10.057 1.00 96.19 163 LYS A O 1
ATOM 1296 N N . MET A 1 164 ? -9.996 10.898 8.970 1.00 93.88 164 MET A N 1
ATOM 1297 C CA . MET A 1 164 ? -10.496 9.755 9.739 1.00 93.88 164 MET A CA 1
ATOM 1298 C C . MET A 1 164 ? -10.069 9.850 11.201 1.00 93.88 164 MET A C 1
ATOM 1300 O O . MET A 1 164 ? -10.902 9.675 12.083 1.00 93.88 164 MET A O 1
ATOM 1304 N N . GLN A 1 165 ? -8.809 10.197 11.463 1.00 93.12 165 GLN A N 1
ATOM 1305 C CA . GLN A 1 165 ? -8.305 10.363 12.823 1.00 93.12 165 GLN A CA 1
ATOM 1306 C C . GLN A 1 165 ? -9.052 11.474 13.573 1.00 93.12 165 GLN A C 1
ATOM 1308 O O . GLN A 1 165 ? -9.457 11.274 14.715 1.00 93.12 165 GLN A O 1
ATOM 1313 N N . GLN A 1 166 ? -9.293 12.615 12.920 1.00 95.12 166 GLN A N 1
ATOM 1314 C CA . GLN A 1 166 ? -10.091 13.707 13.489 1.00 95.12 166 GLN A CA 1
ATOM 1315 C C . GLN A 1 166 ? -11.524 13.260 13.806 1.00 95.12 166 GLN A C 1
ATOM 1317 O O . GLN A 1 166 ? -12.041 13.560 14.880 1.00 95.12 166 GLN A O 1
ATOM 1322 N N . LEU A 1 167 ? -12.159 12.515 12.895 1.00 94.06 167 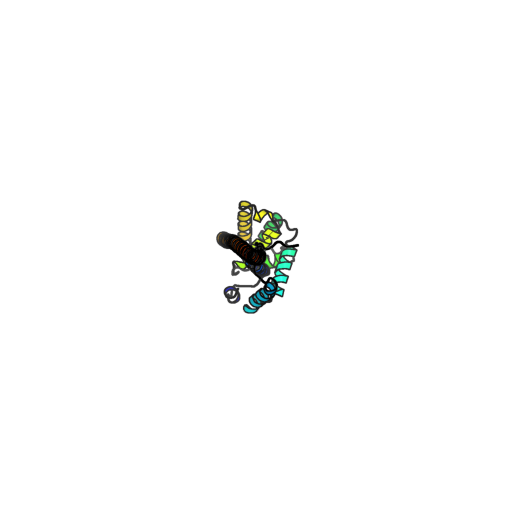LEU A N 1
ATOM 1323 C CA . LEU A 1 167 ? -13.507 11.988 13.105 1.00 94.06 167 LEU A CA 1
ATOM 1324 C C . LEU A 1 167 ? -13.562 11.011 14.289 1.00 94.06 167 LEU A C 1
ATOM 1326 O O . LEU A 1 167 ? -14.488 11.090 15.093 1.00 94.06 167 LEU A O 1
ATOM 1330 N N . LEU A 1 168 ? -12.576 10.119 14.414 1.00 92.44 168 LEU A N 1
ATOM 1331 C CA . LEU A 1 168 ? -12.492 9.172 15.527 1.00 92.44 168 LEU A CA 1
ATOM 1332 C C . LEU A 1 168 ? -12.382 9.890 16.875 1.00 92.44 168 LEU A C 1
ATOM 1334 O O . LEU A 1 168 ? -13.107 9.528 17.798 1.00 92.44 168 LEU A O 1
ATOM 1338 N N . THR A 1 169 ? -11.563 10.941 16.969 1.00 93.44 169 THR A N 1
ATOM 1339 C CA . THR A 1 169 ? -11.464 11.765 18.184 1.00 93.44 169 THR A CA 1
ATOM 1340 C C . THR A 1 169 ? -12.809 12.401 18.547 1.00 93.44 169 THR A C 1
ATOM 1342 O O . THR A 1 169 ? -13.239 12.313 19.691 1.00 93.44 169 THR A O 1
ATOM 1345 N N . VAL A 1 170 ? -13.540 12.952 17.570 1.00 95.19 170 VAL A N 1
ATOM 1346 C CA . VAL A 1 170 ? -14.875 13.534 17.815 1.00 95.19 170 VAL A CA 1
ATOM 1347 C C . VAL A 1 170 ? -15.881 12.484 18.306 1.00 95.19 170 VAL A C 1
ATOM 1349 O O . VAL A 1 170 ? -16.710 12.772 19.175 1.00 95.19 170 VAL A O 1
ATOM 1352 N N . ILE A 1 171 ? -15.831 11.266 17.757 1.00 91.50 171 ILE A N 1
ATOM 1353 C CA . ILE A 1 171 ? -16.687 10.155 18.199 1.00 91.50 171 ILE A CA 1
ATOM 1354 C C . ILE A 1 171 ? -16.345 9.762 19.639 1.00 91.50 171 ILE A C 1
ATOM 1356 O O . ILE A 1 171 ? -17.256 9.581 20.448 1.00 91.50 171 ILE A O 1
ATOM 1360 N N . GLU A 1 172 ? -15.059 9.654 19.970 1.00 91.81 172 GLU A N 1
ATOM 1361 C CA . GLU A 1 172 ? -14.593 9.318 21.316 1.00 91.81 172 GLU A CA 1
ATOM 1362 C C . GLU A 1 172 ? -15.044 10.361 22.348 1.00 91.81 172 GLU A C 1
ATOM 1364 O O . GLU A 1 172 ? -15.679 9.993 23.341 1.00 91.81 172 GLU A O 1
ATOM 1369 N N . ASP A 1 173 ? -14.847 11.649 22.058 1.00 92.94 173 ASP A N 1
ATOM 1370 C CA . ASP A 1 173 ? -15.297 12.759 22.908 1.00 92.94 173 ASP A CA 1
ATOM 1371 C C . ASP A 1 173 ? -16.820 12.726 23.127 1.00 92.94 173 ASP A C 1
ATOM 1373 O O . ASP A 1 173 ? -17.319 12.936 24.238 1.00 92.94 173 ASP A O 1
ATOM 1377 N N . SER A 1 174 ? -17.581 12.413 22.071 1.00 91.81 174 SER A N 1
ATOM 1378 C CA . SER A 1 174 ? -19.045 12.311 22.135 1.00 91.81 174 SER A CA 1
ATOM 1379 C C . SER A 1 174 ? -19.498 11.142 23.015 1.00 91.81 174 SER A C 1
ATOM 1381 O O . SER A 1 174 ? -20.392 11.298 23.851 1.00 91.81 174 SER A O 1
ATOM 1383 N N . LEU A 1 175 ? -18.855 9.978 22.877 1.00 90.81 175 LEU A N 1
ATOM 1384 C CA . LEU A 1 175 ? -19.133 8.805 23.707 1.00 90.81 175 LEU A CA 1
ATOM 1385 C C . LEU A 1 175 ? -18.783 9.061 25.176 1.00 90.81 175 LEU A C 1
ATOM 1387 O O . LEU A 1 175 ? -19.521 8.634 26.068 1.00 90.81 175 LEU A O 1
ATOM 1391 N N . GLU A 1 176 ? -17.675 9.749 25.446 1.00 91.69 176 GLU A N 1
ATOM 1392 C CA . GLU A 1 176 ? -17.261 10.082 26.807 1.00 91.69 176 GLU A CA 1
ATOM 1393 C C . GLU A 1 176 ? -18.229 11.084 27.460 1.00 91.69 176 GLU A C 1
ATOM 1395 O O . GLU A 1 176 ? -18.625 10.910 28.619 1.00 91.69 176 GLU A O 1
ATOM 1400 N N . ALA A 1 177 ? -18.687 12.084 26.702 1.00 92.06 177 ALA A N 1
ATOM 1401 C CA . ALA A 1 177 ? -19.704 13.032 27.148 1.00 92.06 177 ALA A CA 1
ATOM 1402 C C . ALA A 1 177 ? -21.037 12.338 27.470 1.00 92.06 177 ALA A C 1
ATOM 1404 O O . ALA A 1 177 ? -21.650 12.628 28.502 1.00 92.06 177 ALA A O 1
ATOM 1405 N N . ASP A 1 178 ? -21.470 11.388 26.639 1.00 89.56 178 ASP A N 1
ATOM 1406 C CA . ASP A 1 178 ? -22.693 10.620 26.878 1.00 89.56 178 ASP A CA 1
ATOM 1407 C C . ASP A 1 178 ? -22.578 9.707 28.105 1.00 89.56 178 ASP A C 1
ATOM 1409 O O . ASP A 1 178 ? -23.522 9.621 28.896 1.00 89.56 178 ASP A O 1
ATOM 1413 N N . ARG A 1 179 ? -21.416 9.078 28.330 1.00 90.12 179 ARG A N 1
ATOM 1414 C CA . ARG A 1 179 ? -21.147 8.304 29.557 1.00 90.12 179 ARG A CA 1
ATOM 1415 C C . ARG A 1 179 ? -21.195 9.189 30.802 1.00 90.12 179 ARG A C 1
ATOM 1417 O O . ARG A 1 179 ? -21.858 8.822 31.771 1.00 90.12 179 ARG A O 1
ATOM 1424 N N . LYS A 1 180 ? -20.557 10.367 30.769 1.00 89.62 180 LYS A N 1
ATOM 1425 C CA . LYS A 1 180 ? -20.580 11.346 31.874 1.00 89.62 180 LYS A CA 1
ATOM 1426 C C . LYS A 1 180 ? -22.004 11.827 32.167 1.00 89.62 180 LYS A C 1
ATOM 1428 O O . LYS A 1 180 ? -22.394 11.884 33.332 1.00 89.62 180 LYS A O 1
ATOM 1433 N N . LYS A 1 181 ? -22.808 12.102 31.130 1.00 87.50 181 LYS A N 1
ATOM 1434 C CA . LYS A 1 181 ? -24.229 12.456 31.285 1.00 87.50 181 LYS A CA 1
ATOM 1435 C C . LYS A 1 181 ? -25.014 11.337 31.964 1.00 87.50 181 LYS A C 1
ATOM 1437 O O . LYS A 1 181 ? -25.643 11.609 32.981 1.00 87.50 181 LYS A O 1
ATOM 1442 N N . ARG A 1 182 ? -24.920 10.094 31.475 1.00 83.00 182 ARG A N 1
ATOM 1443 C CA . ARG A 1 182 ? -25.619 8.935 32.068 1.00 83.00 182 ARG A CA 1
ATOM 1444 C C . ARG A 1 182 ? -25.238 8.718 33.535 1.00 83.00 182 ARG A C 1
ATOM 1446 O O . ARG A 1 182 ? -26.129 8.649 34.374 1.00 83.00 182 ARG A O 1
ATOM 1453 N N . ALA A 1 183 ? -23.944 8.754 33.860 1.00 81.62 183 ALA A N 1
ATOM 1454 C CA . ALA A 1 183 ? -23.467 8.639 35.241 1.00 81.62 183 ALA A CA 1
ATOM 1455 C C . ALA A 1 183 ? -23.974 9.784 36.142 1.00 81.62 183 ALA A C 1
ATOM 1457 O O . ALA A 1 183 ? -24.338 9.562 37.295 1.00 81.62 183 ALA A O 1
ATOM 1458 N N . SER A 1 184 ? -24.047 11.014 35.618 1.00 76.81 184 SER A N 1
ATOM 1459 C CA . SER A 1 184 ? -24.582 12.161 36.365 1.00 76.81 184 SER A CA 1
ATOM 1460 C C . SER A 1 184 ? -26.098 12.092 36.580 1.00 76.81 184 SER A C 1
ATOM 1462 O O . SER A 1 184 ? -26.596 12.617 37.573 1.00 76.81 184 SER A O 1
ATOM 1464 N N . THR A 1 185 ? -26.839 11.451 35.671 1.00 69.81 185 THR A N 1
ATOM 1465 C CA . THR A 1 185 ? -28.281 11.223 35.818 1.00 69.81 185 THR A CA 1
ATOM 1466 C C . THR A 1 185 ? -28.543 10.111 36.831 1.00 69.81 185 THR A C 1
ATOM 1468 O O . THR A 1 185 ? -29.325 10.326 37.744 1.00 69.81 185 THR A O 1
ATOM 1471 N N . GLU A 1 186 ? -27.824 8.989 36.760 1.00 60.34 186 GLU A N 1
ATOM 1472 C CA . GLU A 1 186 ? -27.925 7.878 37.724 1.00 60.34 186 GLU A CA 1
ATOM 1473 C C . GLU A 1 186 ? -27.514 8.287 39.153 1.00 60.34 186 GLU A C 1
ATOM 1475 O O . GLU A 1 186 ? -28.152 7.884 40.130 1.00 60.34 186 GLU A O 1
ATOM 1480 N N . GLY A 1 187 ? -26.502 9.153 39.290 1.00 57.44 187 GLY A N 1
ATOM 1481 C CA . GLY A 1 187 ? -26.111 9.737 40.578 1.00 57.44 187 GLY A CA 1
ATOM 1482 C C . GLY A 1 187 ? -27.157 10.695 41.164 1.00 57.44 187 GLY A C 1
ATOM 1483 O O . GLY A 1 187 ? -27.309 10.755 42.382 1.00 57.44 187 GLY A O 1
ATOM 1484 N N . LYS A 1 188 ? -27.923 11.400 40.318 1.00 53.09 188 LYS A N 1
ATOM 1485 C CA . LYS A 1 188 ? -29.025 12.272 40.759 1.00 53.09 188 LYS A CA 1
ATOM 1486 C C . LYS A 1 188 ? -30.261 11.480 41.175 1.00 53.09 188 LYS A C 1
ATOM 1488 O O . LYS A 1 188 ? -30.813 11.775 42.228 1.00 53.09 188 LYS A O 1
ATOM 1493 N N . THR A 1 189 ? -30.634 10.431 40.438 1.00 51.34 189 THR A N 1
ATOM 1494 C CA . THR A 1 189 ? -31.752 9.557 40.832 1.00 51.34 189 THR A CA 1
ATOM 1495 C C . THR A 1 189 ? -31.468 8.833 42.151 1.00 51.34 189 THR A C 1
ATOM 1497 O O . THR A 1 189 ? -32.378 8.602 42.935 1.00 51.34 189 THR A O 1
ATOM 1500 N N . SER A 1 190 ? -30.201 8.507 42.429 1.00 49.06 190 SER A N 1
ATOM 1501 C CA . SER A 1 190 ? -29.796 7.876 43.694 1.00 49.06 190 SER A CA 1
ATOM 1502 C C . SER A 1 190 ? -29.783 8.859 44.874 1.00 49.06 190 SER A C 1
ATOM 1504 O O . SER A 1 190 ? -30.069 8.455 45.995 1.00 49.06 190 SER A O 1
ATOM 1506 N N . ALA A 1 191 ? -29.486 10.143 44.640 1.00 49.84 191 ALA A N 1
ATOM 1507 C CA . ALA A 1 191 ? -29.513 11.184 45.671 1.00 49.84 191 ALA A CA 1
ATOM 1508 C C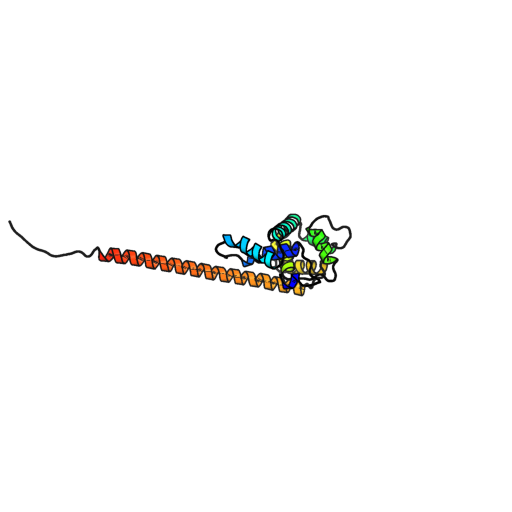 . ALA A 1 191 ? -30.946 11.641 46.016 1.00 49.84 191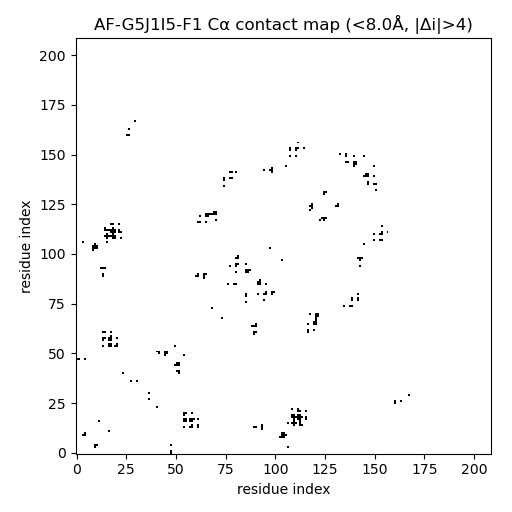 ALA A C 1
ATOM 1510 O O . ALA A 1 191 ? -31.265 11.787 47.193 1.00 49.84 191 ALA A O 1
ATOM 1511 N N . GLU A 1 192 ? -31.836 11.772 45.024 1.00 45.28 192 GLU A N 1
ATOM 1512 C CA . GLU A 1 192 ? -33.252 12.123 45.252 1.00 45.28 192 GLU A CA 1
ATOM 1513 C C . GLU A 1 192 ? -34.035 11.028 46.001 1.00 45.28 192 GLU A C 1
ATOM 1515 O O . GLU A 1 192 ? -34.959 11.340 46.750 1.00 45.28 192 GLU A O 1
ATOM 1520 N N . VAL A 1 193 ? -33.660 9.749 45.856 1.00 46.53 193 VAL A N 1
ATOM 1521 C CA . VAL A 1 193 ? -34.282 8.644 46.616 1.00 46.53 193 VAL A CA 1
ATOM 1522 C C . VAL A 1 193 ? -33.840 8.639 48.085 1.00 46.53 193 VAL A C 1
ATOM 1524 O O . VAL A 1 193 ? -34.622 8.243 48.944 1.00 46.53 193 VAL A O 1
ATOM 1527 N N . VAL A 1 194 ? -32.628 9.111 48.398 1.00 49.41 194 VAL A N 1
ATOM 1528 C CA . VAL A 1 194 ? -32.127 9.193 49.784 1.00 49.41 194 VAL A CA 1
ATOM 1529 C C . VAL A 1 194 ? -32.702 10.416 50.512 1.00 49.41 194 VAL A C 1
ATOM 1531 O O . VAL A 1 194 ? -33.072 10.313 51.682 1.00 49.41 194 VAL A O 1
ATOM 1534 N N . GLU A 1 195 ? -32.872 11.545 49.817 1.00 45.31 195 GLU A N 1
ATOM 1535 C CA . GLU A 1 195 ? -33.384 12.794 50.407 1.00 45.31 195 GLU A CA 1
ATOM 1536 C C . GLU A 1 195 ? -34.896 12.748 50.728 1.00 45.31 195 GLU A C 1
ATOM 1538 O O . GLU A 1 195 ? -35.363 13.470 51.607 1.00 45.31 195 GLU A O 1
ATOM 1543 N N . GLN A 1 196 ? -35.673 11.846 50.107 1.00 43.81 196 GLN A N 1
ATOM 1544 C CA . GLN A 1 196 ? -37.088 11.623 50.465 1.00 43.81 196 GLN A CA 1
ATOM 1545 C C . GLN A 1 196 ? -37.303 10.692 51.673 1.00 43.81 196 GLN A C 1
ATOM 1547 O O . GLN A 1 196 ? -38.411 10.643 52.205 1.00 43.81 196 GLN A O 1
ATOM 1552 N N . THR A 1 197 ? -36.276 9.969 52.134 1.00 43.22 197 THR A N 1
ATOM 1553 C CA . THR A 1 197 ? -36.360 9.110 53.334 1.00 43.22 197 THR A CA 1
ATOM 1554 C C . THR A 1 197 ? -35.939 9.798 54.634 1.00 43.22 197 THR A C 1
ATOM 1556 O O . THR A 1 197 ? -36.217 9.270 55.708 1.00 43.22 197 THR A O 1
ATOM 1559 N N . GLU A 1 198 ? -35.327 10.982 54.568 1.00 47.97 198 GLU A N 1
ATOM 1560 C CA . GLU A 1 198 ? -34.870 11.736 55.741 1.00 47.97 198 GLU A CA 1
ATOM 1561 C C . GLU A 1 198 ? -35.578 13.098 55.843 1.00 47.97 198 GLU A C 1
ATOM 1563 O O . GLU A 1 198 ? -34.968 14.154 55.710 1.00 47.97 198 GLU A O 1
ATOM 1568 N N . THR A 1 199 ? -36.890 13.106 56.104 1.00 36.78 199 THR A N 1
ATOM 1569 C CA . THR A 1 199 ? -37.556 14.294 56.672 1.00 36.78 199 THR A CA 1
ATOM 1570 C C . THR A 1 199 ? -37.952 14.002 58.128 1.00 36.78 199 THR A C 1
ATOM 1572 O O . THR A 1 199 ? -38.654 13.020 58.366 1.00 36.78 199 THR A O 1
ATOM 1575 N N . PRO A 1 200 ? -37.507 14.798 59.123 1.00 43.94 200 PRO A N 1
ATOM 1576 C CA . PRO A 1 200 ? -37.756 14.514 60.533 1.00 43.94 200 PRO A CA 1
ATOM 1577 C C . PRO A 1 200 ? -39.171 14.936 60.945 1.00 43.94 200 PRO A C 1
ATOM 1579 O O . PRO A 1 200 ? -39.498 16.125 60.946 1.00 43.94 200 PRO A O 1
ATOM 1582 N N . GLU A 1 201 ? -39.996 13.974 61.369 1.00 37.62 201 GLU A N 1
ATOM 1583 C CA . GLU A 1 201 ? -41.201 14.265 62.148 1.00 37.62 201 GLU A CA 1
ATOM 1584 C C . GLU A 1 201 ? -40.794 14.955 63.458 1.00 37.62 201 GLU A C 1
ATOM 1586 O O . GLU A 1 201 ? -40.168 14.370 64.342 1.00 37.62 201 GLU A O 1
ATOM 1591 N N . THR A 1 202 ? -41.148 16.233 63.574 1.00 42.03 202 THR A N 1
ATOM 1592 C CA . THR A 1 202 ? -41.074 16.989 64.825 1.00 42.03 202 THR A CA 1
ATOM 1593 C C . THR A 1 202 ? -42.498 17.304 65.265 1.00 42.03 202 THR A C 1
ATOM 1595 O O . THR A 1 202 ? -43.190 17.981 64.511 1.00 42.03 202 THR A O 1
ATOM 1598 N N . GLN A 1 203 ? -42.905 16.854 66.463 1.00 35.44 203 GLN A N 1
ATOM 1599 C CA . GLN A 1 203 ? -43.800 17.519 67.447 1.00 35.44 203 GLN A CA 1
ATOM 1600 C C . GLN A 1 203 ? -44.275 16.484 68.495 1.00 35.44 203 GLN A C 1
ATOM 1602 O O . GLN A 1 203 ? -44.822 15.450 68.147 1.00 35.44 203 GLN A O 1
ATOM 1607 N N . GLN A 1 204 ? -43.834 16.593 69.755 1.00 40.12 204 GLN A N 1
ATOM 1608 C CA . GLN A 1 204 ? -44.498 17.287 70.881 1.00 40.12 204 GLN A CA 1
ATOM 1609 C C . GLN A 1 204 ? -45.778 16.617 71.416 1.00 40.12 204 GLN A C 1
ATOM 1611 O O . GLN A 1 204 ? -46.808 16.699 70.767 1.00 40.12 204 GLN A O 1
ATOM 1616 N N . SER A 1 205 ? -45.686 16.097 72.653 1.00 34.62 205 SER A N 1
ATOM 1617 C CA . SER A 1 205 ? -46.706 15.965 73.730 1.00 34.62 205 SER A CA 1
ATOM 1618 C C . SER A 1 205 ? -46.284 14.764 74.600 1.00 34.62 205 SER A C 1
ATOM 1620 O O . SER A 1 205 ? -45.912 13.744 74.038 1.00 34.62 205 SER A O 1
ATOM 1622 N N . GLU A 1 206 ? -46.267 14.721 75.929 1.00 35.66 206 GLU A N 1
ATOM 1623 C CA . GLU A 1 206 ? -46.924 15.502 76.972 1.00 35.66 206 GLU A CA 1
ATOM 1624 C C . GLU A 1 206 ? -46.358 15.043 78.337 1.00 35.66 206 GLU A C 1
ATOM 1626 O O . GLU A 1 206 ? -45.901 13.909 78.490 1.00 35.66 206 GLU A O 1
ATOM 1631 N N . ASN A 1 207 ? -46.407 15.932 79.332 1.00 43.22 207 ASN A N 1
ATOM 1632 C CA . ASN A 1 207 ? -46.253 15.621 80.756 1.00 43.22 207 ASN A CA 1
ATOM 1633 C C . ASN A 1 207 ? -47.204 14.494 81.202 1.00 43.22 207 ASN A C 1
ATOM 1635 O O . ASN A 1 207 ? -48.380 14.557 80.852 1.00 43.22 207 ASN A O 1
ATOM 1639 N N . ASN A 1 208 ? -46.768 13.599 82.102 1.00 39.16 208 ASN A N 1
ATOM 1640 C CA . ASN A 1 208 ? -47.311 13.506 83.473 1.00 39.16 208 ASN A CA 1
ATOM 1641 C C . ASN A 1 208 ? -46.817 12.283 84.277 1.00 39.16 208 ASN A C 1
ATOM 1643 O O . ASN A 1 208 ? -46.928 11.154 83.810 1.00 39.16 208 ASN A O 1
ATOM 1647 N N . VAL A 1 209 ? -46.462 12.594 85.538 1.00 45.00 209 VAL A N 1
ATOM 1648 C CA . VAL A 1 209 ? -46.376 11.780 86.778 1.00 45.00 209 VAL A CA 1
ATOM 1649 C C . VAL A 1 209 ? -45.192 10.827 86.936 1.00 45.00 209 VAL A C 1
ATOM 1651 O O . VAL 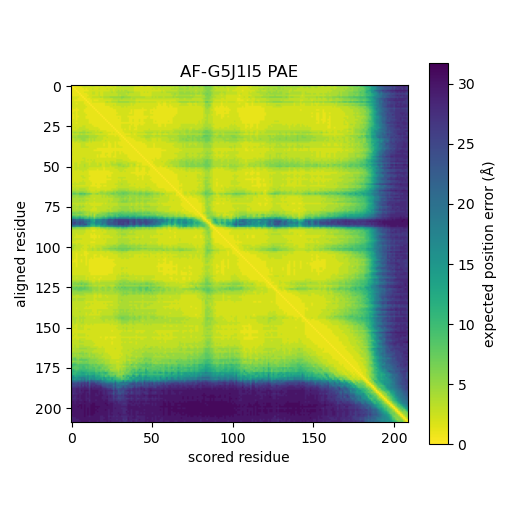A 1 209 ? -45.124 9.794 86.242 1.00 45.00 209 VAL A O 1
#

Secondary structure (DSSP, 8-state):
-HHHHT-TT----HHHHHHHHHHHHHHTTT-SSGGGHHHHHHHHHHTTT--HHHHHHHHHHHHHHHTT--HHHHHHHHHTTTSTTPPSSHHHHHHHHHHH-TT----HHHHHHHHHHHHHH-GGGGT-HHHHHHHHHHHHHHTT--HHHHHHHHHHHHHHHHHHHHHHHHHHHHHHHHHHHHHHHHHHHHHHHHHTT------------

Solvent-accessible surface area (backbone atoms only — not comparable to full-atom values): 11757 Å² total; per-residue (Å²): 108,60,81,47,76,75,34,91,50,46,72,92,50,48,49,37,25,27,8,48,54,50,50,49,58,63,74,48,59,90,54,79,67,65,83,49,52,64,60,52,48,33,52,58,27,46,76,61,81,41,51,45,66,59,35,51,52,36,24,48,52,40,50,59,68,38,56,88,44,49,62,66,60,50,52,58,51,46,66,42,29,78,45,102,76,55,57,90,53,72,54,49,48,48,50,22,56,48,53,69,35,93,65,55,55,84,50,66,42,33,49,46,14,52,51,51,51,49,40,67,36,35,63,62,48,79,74,36,64,65,63,33,54,51,50,49,38,55,54,20,58,49,50,73,45,60,42,68,57,52,49,53,49,49,53,52,48,51,55,51,50,53,52,48,53,55,50,52,51,54,51,51,55,52,54,51,51,52,50,52,49,52,54,55,49,56,54,46,58,57,48,58,60,54,61,72,73,69,71,84,90,81,83,91,87,78,93,82,134

Organism: NCBI:txid423471

InterPro domains:
  IPR017499 Protein Thf1 [PF11264] (1-184)
  IPR017499 Protein Thf1 [PTHR34793] (1-202)
  IPR017499 Protein Thf1 [TIGR03060] (1-182)

Nearest PDB structures (foldseek):
  5mlf-assembly2_B  TM=9.168E-01  e=1.281E-09  Thermosynechococcus vestitus BP-1
  5mjr-assembly1_A  TM=8.960E-01  e=2.739E-08  Thermosynechococcus vestitus
  4cgr-assembly1_B  TM=2.151E-01  e=6.707E+00  Streptomyces coelicolor

Mean predicted aligned error: 8.64 Å